Protein AF-0000000067833672 (afdb_homodimer)

pLDDT: mean 93.02, std 9.37, range [41.47, 98.94]

Solvent-accessible surface area (backbone atoms only — not comparable to full-atom values): 13453 Å² total; per-residue (Å²): 126,80,73,85,46,70,65,46,52,40,48,15,53,20,48,25,17,44,37,47,23,45,9,41,45,46,27,48,29,50,47,31,67,29,37,77,55,23,25,80,39,39,31,55,54,50,50,52,44,35,65,71,43,20,49,54,18,44,53,38,26,52,56,31,43,52,51,49,34,61,74,68,65,39,76,84,39,65,31,51,49,55,37,47,54,49,52,51,49,51,52,51,51,43,51,53,46,52,53,49,42,55,40,33,55,73,69,50,94,66,82,56,58,80,43,58,79,53,48,55,58,45,49,40,49,40,29,36,31,71,56,58,53,102,126,80,73,84,46,68,66,46,52,38,49,15,53,20,49,25,18,43,37,47,23,46,10,41,46,46,28,48,30,51,46,30,68,29,36,77,57,23,26,80,40,39,31,54,53,48,50,52,46,37,66,72,44,20,48,54,17,43,52,38,27,51,54,32,42,52,51,49,33,63,76,67,66,38,76,83,39,64,30,52,49,55,38,48,54,49,51,53,50,51,52,50,50,41,50,52,47,53,52,51,42,55,40,33,56,72,70,51,93,65,82,57,60,80,43,57,79,54,48,55,59,45,48,42,51,39,28,37,32,72,56,57,54,102

Nearest PDB structures (foldseek):
  8auw-assembly1_D  TM=2.423E-01  e=7.201E+00  Homo sapiens
  8auw-assembly1_D  TM=2.423E-01  e=7.201E+00  Homo sapiens

Secondary structure (DSSP, 8-state):
-----HHHHHHHHHHHHHHHHHHHHHHHHHHHHHGGGGTTTHHHHHHHHIIIIIHHHHHHHHHHHHHHHHHHT-TTSHHHHHHHHHHHHHHHHHHHHHHHHHHHHHT--PPPP--HHHHHHHHHHHHHHHHH--/-----HHHHHHHHHHHHHHHHHHHHHHHHHHHHHGGGGTTTHHHHHHHHIIIIIHHHHHHHHHHHHHHHHHHT-TTSHHHHHHHHHHHHHHHHHHHHHHHHHHHHHT--PPPP--HHHHHHHHHHHHHHHHH--

InterPro domains:
  IPR005265 Protoporphyrinogen oxidase HemJ-like [PF03653] (5-129)
  IPR005265 Protoporphyrinogen oxidase HemJ-like [PIRSF004638] (4-133)
  IPR005265 Protoporphyrinogen oxidase HemJ-like [PTHR40255] (6-134)

Radius of gyration: 18.45 Å; Cα contacts (8 Å, |Δi|>4): 390; chains: 2; bounding box: 38×56×41 Å

Foldseek 3Di:
DPPPDPLNVLVVLLVVLVVQLLVLLVLLLVLLVVFLVCQPPNLVVSLVSCVPRNVVSLVSNVVSVVVNCVVVVPVPQPLVVVLVVLSVVSVVSSVVSSVQSVVSNVPDRGDRDNCCVSSVVSVVSNVCSVVVVD/DPPPDPLNVLVVLLVVLVVQLLVLLVLLLVLLVVFLVCQPPNLVVSLVSCVPRNVVSLVSNVVSVVVNCVVVVPVPQPLVVVLVVLSVVSVVSSVVSSVQSVVSNVPDRGDRDNCCVSSVVSVVSNVCSVVVVD

Sequence (268 aa):
MIPIDAYTWLKALHVACALLFVGGVVASSLVLAAGREARARVAPVQRRWDRLITVPAMLGVWAFGISLATSGGWFTYGWLQAKLVLVVLLSAVHGLQSGQIRRLTAATDVKPLRAAALVIPSVIAIAILAVLKPMIPIDAYTWLKALHVACALLFVGGVVASSLVLAAGREARARVAPVQRRWDRLITVPAMLGVWAFGISLATSGGWFTYGWLQAKLVLVVLLSAVHGLQSGQIRRLTAATDVKPLRAAALVIPSVIAIAILAVLKP

Organism: Methylorubrum extorquens (strain ATCC 14718 / DSM 1338 / JCM 2805 / NCIMB 9133 / AM1) (NCBI:txid272630)

Structure (mmCIF, N/CA/C/O backbone):
data_AF-0000000067833672-model_v1
#
loop_
_entity.id
_entity.type
_entity.pdbx_description
1 polymer 'Protoporphyrinogen IX oxidase'
#
loop_
_atom_site.group_PDB
_atom_site.id
_atom_site.type_symbol
_atom_site.label_atom_id
_atom_site.label_alt_id
_atom_site.label_comp_id
_atom_site.label_asym_id
_atom_site.label_entity_id
_atom_site.label_seq_id
_atom_site.pdbx_PDB_ins_code
_atom_site.Cartn_x
_atom_site.Cartn_y
_atom_site.Cartn_z
_atom_site.occupancy
_atom_site.B_iso_or_equiv
_atom_site.auth_seq_id
_atom_site.auth_comp_id
_atom_site.auth_asym_id
_atom_site.auth_atom_id
_atom_site.pdbx_PDB_model_num
ATOM 1 N N . MET A 1 1 ? 10.016 -15.461 -26.297 1 41.47 1 MET A N 1
ATOM 2 C CA . MET A 1 1 ? 9.508 -15.172 -24.953 1 41.47 1 MET A CA 1
ATOM 3 C C . MET A 1 1 ? 7.996 -15.359 -24.891 1 41.47 1 MET A C 1
ATOM 5 O O . MET A 1 1 ? 7.273 -14.922 -25.797 1 41.47 1 MET A O 1
ATOM 9 N N . ILE A 1 2 ? 7.484 -16.344 -24.422 1 48.38 2 ILE A N 1
ATOM 10 C CA . ILE A 1 2 ? 6.055 -16.641 -24.391 1 48.38 2 ILE A CA 1
ATOM 11 C C . ILE A 1 2 ? 5.293 -15.391 -23.953 1 48.38 2 ILE A C 1
ATOM 13 O O . ILE A 1 2 ? 5.691 -14.711 -23 1 48.38 2 ILE A O 1
ATOM 17 N N . PRO A 1 3 ? 4.504 -14.945 -24.719 1 60.34 3 PRO A N 1
ATOM 18 C CA . PRO A 1 3 ? 3.797 -13.688 -24.469 1 60.34 3 PRO A CA 1
ATOM 19 C C . PRO A 1 3 ? 3.146 -13.656 -23.078 1 60.34 3 PRO A C 1
ATOM 21 O O . PRO A 1 3 ? 2.617 -14.672 -22.625 1 60.34 3 PRO A O 1
ATOM 24 N N . ILE A 1 4 ? 3.609 -12.719 -22.219 1 67.88 4 ILE A N 1
ATOM 25 C CA . ILE A 1 4 ? 2.924 -12.555 -20.953 1 67.88 4 ILE A CA 1
ATOM 26 C C . ILE A 1 4 ? 1.413 -12.531 -21.172 1 67.88 4 ILE A C 1
ATOM 28 O O . ILE A 1 4 ? 0.909 -11.727 -21.953 1 67.88 4 ILE A O 1
ATOM 32 N N . ASP A 1 5 ? 0.758 -13.539 -20.719 1 88.5 5 ASP A N 1
ATOM 33 C CA . ASP A 1 5 ? -0.662 -13.75 -20.969 1 88.5 5 ASP A CA 1
ATOM 34 C C . ASP A 1 5 ? -1.516 -12.719 -20.234 1 88.5 5 ASP A C 1
ATOM 36 O O . ASP A 1 5 ? -1.01 -11.977 -19.391 1 88.5 5 ASP A O 1
ATOM 40 N N . ALA A 1 6 ? -2.648 -12.578 -20.703 1 91.94 6 ALA A N 1
ATOM 41 C CA . ALA A 1 6 ? -3.629 -11.625 -20.188 1 91.94 6 ALA A CA 1
ATOM 42 C C . ALA A 1 6 ? -3.818 -11.789 -18.672 1 91.94 6 ALA A C 1
ATOM 44 O O . ALA A 1 6 ? -3.973 -10.797 -17.953 1 91.94 6 ALA A O 1
ATOM 45 N N . TYR A 1 7 ? -3.791 -12.945 -18.266 1 94.38 7 TYR A N 1
ATOM 46 C CA . TYR A 1 7 ? -3.967 -13.227 -16.844 1 94.38 7 TYR A CA 1
ATOM 47 C C . TYR A 1 7 ? -2.859 -12.578 -16.016 1 94.38 7 TYR A C 1
ATOM 49 O O . TYR A 1 7 ? -3.125 -11.953 -14.984 1 94.38 7 TYR A O 1
ATOM 57 N N . THR A 1 8 ? -1.674 -12.719 -16.453 1 96.38 8 THR A N 1
ATOM 58 C CA . THR A 1 8 ? -0.533 -12.188 -15.711 1 96.38 8 THR A CA 1
ATOM 59 C C . THR A 1 8 ? -0.559 -10.664 -15.711 1 96.38 8 THR A C 1
ATOM 61 O O . THR A 1 8 ? -0.188 -10.031 -14.719 1 96.38 8 THR A O 1
ATOM 64 N N . TRP A 1 9 ? -0.956 -10.07 -16.766 1 96.62 9 TRP A N 1
ATOM 65 C CA . TRP A 1 9 ? -1.104 -8.617 -16.812 1 96.62 9 TRP A CA 1
ATOM 66 C C . TRP A 1 9 ? -2.205 -8.156 -15.867 1 96.62 9 TRP A C 1
ATOM 68 O O . TRP A 1 9 ? -2.053 -7.145 -15.172 1 96.62 9 TRP A O 1
ATOM 78 N N . LEU A 1 10 ? -3.352 -8.867 -15.898 1 96.75 10 LEU A N 1
ATOM 79 C CA . LEU A 1 10 ? -4.422 -8.531 -14.961 1 96.75 10 LEU A CA 1
ATOM 80 C C . LEU A 1 10 ? -3.928 -8.586 -13.523 1 96.75 10 LEU A C 1
ATOM 82 O O . LEU A 1 10 ? -4.254 -7.715 -12.719 1 96.75 10 LEU A O 1
ATOM 86 N N . LYS A 1 11 ? -3.156 -9.562 -13.273 1 98.12 11 LYS A N 1
ATOM 87 C CA . LYS A 1 11 ? -2.615 -9.727 -11.93 1 98.12 11 LYS A CA 1
ATOM 88 C C . LYS A 1 11 ? -1.672 -8.578 -11.57 1 98.12 11 LYS A C 1
ATOM 90 O O . LYS A 1 11 ? -1.729 -8.039 -10.461 1 98.12 11 LYS A O 1
ATOM 95 N N . ALA A 1 12 ? -0.82 -8.25 -12.461 1 98.5 12 ALA A N 1
ATOM 96 C CA . ALA A 1 12 ? 0.116 -7.152 -12.211 1 98.5 12 ALA A CA 1
ATOM 97 C C . ALA A 1 12 ? -0.625 -5.848 -11.945 1 98.5 12 ALA A C 1
ATOM 99 O O . ALA A 1 12 ? -0.285 -5.109 -11.016 1 98.5 12 ALA A O 1
ATOM 100 N N . LEU A 1 13 ? -1.616 -5.57 -12.766 1 98.5 13 LEU A N 1
ATOM 101 C CA . LEU A 1 13 ? -2.389 -4.344 -12.609 1 98.5 13 LEU A CA 1
ATOM 102 C C . LEU A 1 13 ? -3.197 -4.371 -11.312 1 98.5 13 LEU A C 1
ATOM 104 O O . LEU A 1 13 ? -3.328 -3.348 -10.633 1 98.5 13 LEU A O 1
ATOM 108 N N . HIS A 1 14 ? -3.773 -5.57 -10.977 1 98.88 14 HIS A N 1
ATOM 109 C CA . HIS A 1 14 ? -4.473 -5.73 -9.711 1 98.88 14 HIS A CA 1
ATOM 110 C C . HIS A 1 14 ? -3.557 -5.418 -8.531 1 98.88 14 HIS A C 1
ATOM 112 O O . HIS A 1 14 ? -3.936 -4.676 -7.621 1 98.88 14 HIS A O 1
ATOM 118 N N . VAL A 1 15 ? -2.334 -5.906 -8.539 1 98.88 15 VAL A N 1
ATOM 119 C CA . VAL A 1 15 ? -1.383 -5.711 -7.453 1 98.88 15 VAL A CA 1
ATOM 120 C C . VAL A 1 15 ? -0.982 -4.238 -7.375 1 98.88 15 VAL A C 1
ATOM 122 O O . VAL A 1 15 ? -0.88 -3.672 -6.285 1 98.88 15 VAL A O 1
ATOM 125 N N . ALA A 1 16 ? -0.752 -3.627 -8.516 1 98.88 16 ALA A N 1
ATOM 126 C CA . ALA A 1 16 ? -0.436 -2.201 -8.531 1 98.88 16 ALA A CA 1
ATOM 127 C C . ALA A 1 16 ? -1.559 -1.383 -7.902 1 98.88 16 ALA A C 1
ATOM 129 O O . ALA A 1 16 ? -1.307 -0.508 -7.07 1 98.88 16 ALA A O 1
ATOM 130 N N . CYS A 1 17 ? -2.773 -1.688 -8.305 1 98.94 17 CYS A N 1
ATOM 131 C CA . CYS A 1 17 ? -3.928 -0.986 -7.754 1 98.94 17 CYS A CA 1
ATOM 132 C C . CYS A 1 17 ? -4.059 -1.234 -6.258 1 98.94 17 CYS A C 1
ATOM 134 O O . CYS A 1 17 ? -4.387 -0.321 -5.496 1 98.94 17 CYS A O 1
ATOM 136 N N . ALA A 1 18 ? -3.812 -2.459 -5.848 1 98.94 18 ALA A N 1
ATOM 137 C CA . ALA A 1 18 ? -3.906 -2.795 -4.426 1 98.94 18 ALA A CA 1
ATOM 138 C C . ALA A 1 18 ? -2.906 -1.986 -3.605 1 98.94 18 ALA A C 1
ATOM 140 O O . ALA A 1 18 ? -3.23 -1.506 -2.518 1 98.94 18 ALA A O 1
ATOM 141 N N . LEU A 1 19 ? -1.713 -1.826 -4.07 1 98.88 19 LEU A N 1
ATOM 142 C CA . LEU A 1 19 ? -0.682 -1.063 -3.373 1 98.88 19 LEU A CA 1
ATOM 143 C C . LEU A 1 19 ? -1.105 0.391 -3.199 1 98.88 19 LEU A C 1
ATOM 145 O O . LEU A 1 19 ? -0.982 0.952 -2.107 1 98.88 19 LEU A O 1
ATOM 149 N N . LEU A 1 20 ? -1.624 0.944 -4.25 1 98.81 20 LEU A N 1
ATOM 150 C CA . LEU A 1 20 ? -2.012 2.35 -4.211 1 98.81 20 LEU A CA 1
ATOM 151 C C . LEU A 1 20 ? -3.268 2.545 -3.365 1 98.81 20 LEU A C 1
ATOM 153 O O . LEU A 1 20 ? -3.391 3.541 -2.652 1 98.81 20 LEU A O 1
ATOM 157 N N . PHE A 1 21 ? -4.203 1.57 -3.461 1 98.94 21 PHE A N 1
ATOM 158 C CA . PHE A 1 21 ? -5.41 1.628 -2.648 1 98.94 21 PHE A CA 1
ATOM 159 C C . PHE A 1 21 ? -5.07 1.571 -1.164 1 98.94 21 PHE A C 1
ATOM 161 O O . PHE A 1 21 ? -5.523 2.412 -0.384 1 98.94 21 PHE A O 1
ATOM 168 N N . VAL A 1 22 ? -4.27 0.659 -0.777 1 98.75 22 VAL A N 1
ATOM 169 C CA . VAL A 1 22 ? -3.863 0.519 0.617 1 98.75 22 VAL A CA 1
ATOM 170 C C . VAL A 1 22 ? -3.127 1.777 1.07 1 98.75 22 VAL A C 1
ATOM 172 O O . VAL A 1 22 ? -3.316 2.242 2.197 1 98.75 22 VAL A O 1
ATOM 175 N N . GLY A 1 23 ? -2.281 2.312 0.211 1 98.5 23 GLY A N 1
ATOM 176 C CA . GLY A 1 23 ? -1.607 3.559 0.538 1 98.5 23 GLY A CA 1
ATOM 177 C C . GLY A 1 23 ? -2.564 4.676 0.905 1 98.5 23 GLY A C 1
ATOM 178 O O . GLY A 1 23 ? -2.34 5.398 1.878 1 98.5 23 GLY A O 1
ATOM 179 N N . GLY A 1 24 ? -3.596 4.801 0.127 1 98.31 24 GLY A N 1
ATOM 180 C CA . GLY A 1 24 ? -4.59 5.824 0.406 1 98.31 24 GLY A CA 1
ATOM 181 C C . GLY A 1 24 ? -5.34 5.59 1.704 1 98.31 24 GLY A C 1
ATOM 182 O O . GLY A 1 24 ? -5.637 6.535 2.436 1 98.31 24 GLY A O 1
ATOM 183 N N . VAL A 1 25 ? -5.66 4.367 1.963 1 98.5 25 VAL A N 1
ATOM 184 C CA . VAL A 1 25 ? -6.391 4.016 3.176 1 98.5 25 VAL A CA 1
ATOM 185 C C . VAL A 1 25 ? -5.531 4.309 4.402 1 98.5 25 VAL A C 1
ATOM 187 O O . VAL A 1 25 ? -6.02 4.859 5.391 1 98.5 25 VAL A O 1
ATOM 190 N N . VAL A 1 26 ? -4.27 3.959 4.355 1 98.12 26 VAL A N 1
ATOM 191 C CA . VAL A 1 26 ? -3.346 4.23 5.453 1 98.12 26 VAL A CA 1
ATOM 192 C C . VAL A 1 26 ? -3.225 5.738 5.664 1 98.12 26 VAL A C 1
ATOM 194 O O . VAL A 1 26 ? -3.33 6.223 6.793 1 98.12 26 VAL A O 1
ATOM 197 N N . ALA A 1 27 ? -3.045 6.48 4.602 1 97.38 27 ALA A N 1
ATOM 198 C CA . ALA A 1 27 ? -2.93 7.934 4.699 1 97.38 27 ALA A CA 1
ATOM 199 C C . ALA A 1 27 ? -4.18 8.539 5.336 1 97.38 27 ALA A C 1
ATOM 201 O O . ALA A 1 27 ? -4.078 9.422 6.195 1 97.38 27 ALA A O 1
ATOM 202 N N . SER A 1 28 ? -5.316 8.07 4.918 1 97 28 SER A N 1
ATOM 203 C CA . SER A 1 28 ? -6.57 8.562 5.477 1 97 28 SER A CA 1
ATOM 204 C C . SER A 1 28 ? -6.656 8.273 6.973 1 97 28 SER A C 1
ATOM 206 O O . SER A 1 28 ? -7.168 9.094 7.738 1 97 28 SER A O 1
ATOM 208 N N . SER A 1 29 ? -6.195 7.105 7.359 1 96.19 29 SER A N 1
ATOM 209 C CA . SER A 1 29 ? -6.191 6.75 8.773 1 96.19 29 SER A CA 1
ATOM 210 C C . SER A 1 29 ? -5.352 7.727 9.594 1 96.19 29 SER A C 1
ATOM 212 O O . SER A 1 29 ? -5.742 8.109 10.695 1 96.19 29 SER A O 1
ATOM 214 N N . LEU A 1 30 ? -4.285 8.195 9.07 1 94.62 30 LEU A N 1
ATOM 215 C CA . LEU A 1 30 ? -3.371 9.062 9.797 1 94.62 30 LEU A CA 1
ATOM 216 C C . LEU A 1 30 ? -3.912 10.484 9.867 1 94.62 30 LEU A C 1
ATOM 218 O O . LEU A 1 30 ? -3.766 11.164 10.883 1 94.62 30 LEU A O 1
ATOM 222 N N . VAL A 1 31 ? -4.523 10.906 8.781 1 93.69 31 VAL A N 1
ATOM 223 C CA . VAL A 1 31 ? -5.148 12.227 8.773 1 93.69 31 VAL A CA 1
ATOM 224 C C . VAL A 1 31 ? -6.23 12.289 9.844 1 93.69 31 VAL A C 1
ATOM 226 O O . VAL A 1 31 ? -6.297 13.25 10.617 1 93.69 31 VAL A O 1
ATOM 229 N N . LEU A 1 32 ? -6.988 11.273 9.938 1 93.62 32 LEU A N 1
ATOM 230 C CA . LEU A 1 32 ? -8.094 11.258 10.891 1 93.62 32 LEU A CA 1
ATOM 231 C C . LEU A 1 32 ? -7.574 11.125 12.32 1 93.62 32 LEU A C 1
ATOM 233 O O . LEU A 1 32 ? -8.172 11.664 13.25 1 93.62 32 LEU A O 1
ATOM 237 N N . ALA A 1 33 ? -6.504 10.445 12.469 1 91.88 33 ALA A N 1
ATOM 238 C CA . ALA A 1 33 ? -5.898 10.328 13.797 1 91.88 33 ALA A CA 1
ATOM 239 C C . ALA A 1 33 ? -5.43 11.688 14.312 1 91.88 33 ALA A C 1
ATOM 241 O O . ALA A 1 33 ? -5.379 11.914 15.523 1 91.88 33 ALA A O 1
ATOM 242 N N . ALA A 1 34 ? -5.113 12.562 13.391 1 90.19 34 ALA A N 1
ATOM 243 C CA . ALA A 1 34 ? -4.648 13.891 13.773 1 90.19 34 ALA A CA 1
ATOM 244 C C . ALA A 1 34 ? -5.82 14.797 14.141 1 90.19 34 ALA A C 1
ATOM 246 O O . ALA A 1 34 ? -5.633 15.859 14.742 1 90.19 34 ALA A O 1
ATOM 247 N N . GLY A 1 35 ? -7.008 14.375 13.711 1 87.38 35 GLY A N 1
ATOM 248 C CA . GLY A 1 35 ? -8.203 15.094 14.117 1 87.38 35 GLY A CA 1
ATOM 249 C C . GLY A 1 35 ? -8.32 16.469 13.484 1 87.38 35 GLY A C 1
ATOM 250 O O . GLY A 1 35 ? -8.047 16.641 12.297 1 87.38 35 GLY A O 1
ATOM 251 N N . ARG A 1 36 ? -8.727 17.406 14.32 1 84.81 36 ARG A N 1
ATOM 252 C CA . ARG A 1 36 ? -9.078 18.75 13.852 1 84.81 36 ARG A CA 1
ATOM 253 C C . ARG A 1 36 ? -7.848 19.5 13.375 1 84.81 36 ARG A C 1
ATOM 255 O O . ARG A 1 36 ? -7.957 20.422 12.57 1 84.81 36 ARG A O 1
ATOM 262 N N . GLU A 1 37 ? -6.766 19.094 13.773 1 85 37 GLU A N 1
ATOM 263 C CA . GLU A 1 37 ? -5.531 19.781 13.398 1 85 37 GLU A CA 1
ATOM 264 C C . GLU A 1 37 ? -5.191 19.531 11.93 1 85 37 GLU A C 1
ATOM 266 O O . GLU A 1 37 ? -4.348 20.219 11.359 1 85 37 GLU A O 1
ATOM 271 N N . ALA A 1 38 ? -5.922 18.609 11.336 1 86.81 38 ALA A N 1
ATOM 272 C CA . ALA A 1 38 ? -5.668 18.297 9.93 1 86.81 38 ALA A CA 1
ATOM 273 C C . ALA A 1 38 ? -6.605 19.078 9.016 1 86.81 38 ALA A C 1
ATOM 275 O O . ALA A 1 38 ? -6.504 18.984 7.789 1 86.81 38 ALA A O 1
ATOM 276 N N . ARG A 1 39 ? -7.387 19.875 9.562 1 84.25 39 ARG A N 1
ATOM 277 C CA . ARG A 1 39 ? -8.492 20.484 8.836 1 84.25 39 ARG A CA 1
ATOM 278 C C . ARG A 1 39 ? -7.98 21.453 7.77 1 84.25 39 ARG A C 1
ATOM 280 O O . ARG A 1 39 ? -8.492 21.469 6.648 1 84.25 39 ARG A O 1
ATOM 287 N N . ALA A 1 40 ? -7.062 22.266 8.125 1 81.31 40 ALA A N 1
ATOM 288 C CA . ALA A 1 40 ? -6.703 23.422 7.293 1 81.31 40 ALA A CA 1
ATOM 289 C C . ALA A 1 40 ? -6.129 22.969 5.953 1 81.31 40 ALA A C 1
ATOM 291 O O . ALA A 1 40 ? -6.703 23.25 4.898 1 81.31 40 ALA A O 1
ATOM 292 N N . ARG A 1 41 ? -5.125 22.281 5.852 1 87.19 41 ARG A N 1
ATOM 293 C CA . ARG A 1 41 ? -4.492 21.984 4.57 1 87.19 41 ARG A CA 1
ATOM 294 C C . ARG A 1 41 ? -4.344 20.484 4.363 1 87.19 41 ARG A C 1
ATOM 296 O O . ARG A 1 41 ? -4.527 19.984 3.25 1 87.19 41 ARG A O 1
ATOM 303 N N . VAL A 1 42 ? -4.254 19.75 5.336 1 90.75 42 VAL A N 1
ATOM 304 C CA . VAL A 1 42 ? -3.975 18.328 5.227 1 90.75 42 VAL A CA 1
ATOM 305 C C . VAL A 1 42 ? -5.203 17.594 4.688 1 90.75 42 VAL A C 1
ATOM 307 O O . VAL A 1 42 ? -5.094 16.781 3.766 1 90.75 42 VAL A O 1
ATOM 310 N N . ALA A 1 43 ? -6.352 17.891 5.215 1 93.31 43 ALA A N 1
ATOM 311 C CA . ALA A 1 43 ? -7.582 17.219 4.809 1 93.31 43 ALA A CA 1
ATOM 312 C C . ALA A 1 43 ? -7.895 17.484 3.338 1 93.31 43 ALA A C 1
ATOM 314 O O . ALA A 1 43 ? -8.211 16.562 2.584 1 93.31 43 ALA A O 1
ATOM 315 N N . PRO A 1 44 ? -7.758 18.75 2.889 1 94.31 44 PRO A N 1
ATOM 316 C CA . PRO A 1 44 ? -7.996 19 1.465 1 94.31 44 PRO A CA 1
ATOM 317 C C . PRO A 1 44 ? -7.008 18.266 0.563 1 94.31 44 PRO A C 1
ATOM 319 O O . PRO A 1 44 ? -7.383 17.797 -0.513 1 94.31 44 PRO A O 1
ATOM 322 N N . VAL A 1 45 ? -5.77 18.188 0.912 1 94.81 45 VAL A N 1
ATOM 323 C CA . VAL A 1 45 ? -4.766 17.453 0.15 1 94.81 45 VAL A CA 1
ATOM 324 C C . VAL A 1 45 ? -5.152 15.969 0.083 1 94.81 45 VAL A C 1
ATOM 326 O O . VAL A 1 45 ? -5.113 15.359 -0.988 1 94.81 45 VAL A O 1
ATOM 329 N N . GLN A 1 46 ? -5.531 15.453 1.195 1 96.81 46 GLN A N 1
ATOM 330 C CA . GLN A 1 46 ? -5.957 14.062 1.271 1 96.81 46 GLN A CA 1
ATOM 331 C C . GLN A 1 46 ? -7.172 13.805 0.383 1 96.81 46 GLN A C 1
ATOM 333 O O . GLN A 1 46 ? -7.254 12.773 -0.286 1 96.81 46 GLN A O 1
ATOM 338 N N . ARG A 1 47 ? -8.094 14.672 0.396 1 96.44 47 ARG A N 1
ATOM 339 C CA . ARG A 1 47 ? -9.289 14.523 -0.424 1 96.44 47 ARG A CA 1
ATOM 340 C C . ARG A 1 47 ? -8.938 14.484 -1.906 1 96.44 47 ARG A C 1
ATOM 342 O O . ARG A 1 47 ? -9.5 13.688 -2.662 1 96.44 47 ARG A O 1
ATOM 349 N N . ARG A 1 48 ? -8.094 15.367 -2.23 1 96.62 48 ARG A N 1
ATOM 350 C CA . ARG A 1 48 ? -7.656 15.383 -3.623 1 96.62 48 ARG A CA 1
ATOM 351 C C . ARG A 1 48 ? -6.98 14.07 -4 1 96.62 48 ARG A C 1
ATOM 353 O O . ARG A 1 48 ? -7.25 13.508 -5.062 1 96.62 48 ARG A O 1
ATOM 360 N N . TRP A 1 49 ? -6.113 13.609 -3.186 1 97.31 49 TRP A N 1
ATOM 361 C CA . TRP A 1 49 ? -5.457 12.32 -3.4 1 97.31 49 TRP A CA 1
ATOM 362 C C . TRP A 1 49 ? -6.484 11.195 -3.506 1 97.31 49 TRP A C 1
ATOM 364 O O . TRP A 1 49 ? -6.375 10.328 -4.375 1 97.31 49 TRP A O 1
ATOM 374 N N . ASP A 1 50 ? -7.418 11.219 -2.629 1 98 50 ASP A N 1
ATOM 375 C CA . ASP A 1 50 ? -8.461 10.195 -2.607 1 98 50 ASP A CA 1
ATOM 376 C C . ASP A 1 50 ? -9.195 10.133 -3.943 1 98 50 ASP A C 1
ATOM 378 O O . ASP A 1 50 ? -9.375 9.047 -4.508 1 98 50 ASP A O 1
ATOM 382 N N . ARG A 1 51 ? -9.531 11.203 -4.449 1 97.62 51 ARG A N 1
ATOM 383 C CA . ARG A 1 51 ? -10.289 11.289 -5.691 1 97.62 51 ARG A CA 1
ATOM 384 C C . ARG A 1 51 ? -9.445 10.867 -6.887 1 97.62 51 ARG A C 1
ATOM 386 O O . ARG A 1 51 ? -9.93 10.18 -7.789 1 97.62 51 ARG A O 1
ATOM 393 N N . LEU A 1 52 ? -8.195 11.227 -6.91 1 97.75 52 LEU A N 1
ATOM 394 C CA . LEU A 1 52 ? -7.352 11.055 -8.094 1 97.75 52 LEU A CA 1
ATOM 395 C C . LEU A 1 52 ? -6.684 9.688 -8.094 1 97.75 52 LEU A C 1
ATOM 397 O O . LEU A 1 52 ? -6.391 9.133 -9.156 1 97.75 52 LEU A O 1
ATOM 401 N N . ILE A 1 53 ? -6.445 9.18 -6.891 1 98.31 53 ILE A N 1
ATOM 402 C CA . ILE A 1 53 ? -5.586 8 -6.852 1 98.31 53 ILE A CA 1
ATOM 403 C C . ILE A 1 53 ? -6.285 6.875 -6.098 1 98.31 53 ILE A C 1
ATOM 405 O O . ILE A 1 53 ? -6.496 5.789 -6.645 1 98.31 53 ILE A O 1
ATOM 409 N N . THR A 1 54 ? -6.75 7.133 -4.891 1 98.75 54 THR A N 1
ATOM 410 C CA . THR A 1 54 ? -7.234 6.062 -4.023 1 98.75 54 THR A CA 1
ATOM 411 C C . THR A 1 54 ? -8.508 5.441 -4.59 1 98.75 54 THR A C 1
ATOM 413 O O . THR A 1 54 ? -8.625 4.215 -4.676 1 98.75 54 THR A O 1
ATOM 416 N N . VAL A 1 55 ? -9.445 6.293 -4.992 1 98.81 55 VAL A N 1
ATOM 417 C CA . VAL A 1 55 ? -10.734 5.781 -5.465 1 98.81 55 VAL A CA 1
ATOM 418 C C . VAL A 1 55 ? -10.539 5.047 -6.789 1 98.81 55 VAL A C 1
ATOM 420 O O . VAL A 1 55 ? -10.984 3.906 -6.941 1 98.81 55 VAL A O 1
ATOM 423 N N . PRO A 1 56 ? -9.883 5.594 -7.766 1 98.81 56 PRO A N 1
ATOM 424 C CA . PRO A 1 56 ? -9.633 4.816 -8.984 1 98.81 56 PRO A CA 1
ATOM 425 C C . PRO A 1 56 ? -8.867 3.523 -8.711 1 98.81 56 PRO A C 1
ATOM 427 O O . PRO A 1 56 ? -9.125 2.5 -9.344 1 98.81 56 PRO A O 1
ATOM 430 N N . ALA A 1 57 ? -7.902 3.586 -7.859 1 98.88 57 ALA A N 1
ATOM 431 C CA . ALA A 1 57 ? -7.168 2.375 -7.508 1 98.88 57 ALA A CA 1
ATOM 432 C C . ALA A 1 57 ? -8.094 1.333 -6.887 1 98.88 57 ALA A C 1
ATOM 434 O O . ALA A 1 57 ? -7.996 0.143 -7.199 1 98.88 57 ALA A O 1
ATOM 435 N N . MET A 1 58 ? -8.977 1.772 -5.977 1 98.88 58 MET A N 1
ATOM 436 C CA . MET A 1 58 ? -9.953 0.863 -5.383 1 98.88 58 MET A CA 1
ATOM 437 C C . MET A 1 58 ? -10.812 0.213 -6.461 1 98.88 58 MET A C 1
ATOM 439 O O . MET A 1 58 ? -11.008 -1.005 -6.453 1 98.88 58 MET A O 1
ATOM 443 N N . LEU A 1 59 ? -11.32 1.021 -7.32 1 98.81 59 LEU A N 1
ATOM 444 C CA . LEU A 1 59 ? -12.133 0.5 -8.414 1 98.81 59 LEU A CA 1
ATOM 445 C C . LEU A 1 59 ? -11.336 -0.488 -9.258 1 98.81 59 LEU A C 1
ATOM 447 O O . LEU A 1 59 ? -11.875 -1.506 -9.703 1 98.81 59 LEU A O 1
ATOM 451 N N . GLY A 1 60 ? -10.086 -0.171 -9.516 1 98.88 60 GLY A N 1
ATOM 452 C CA . GLY A 1 60 ? -9.211 -1.091 -10.227 1 98.88 60 GLY A CA 1
ATOM 453 C C . GLY A 1 60 ? -9.016 -2.406 -9.492 1 98.88 60 GLY A C 1
ATOM 454 O O . GLY A 1 60 ? -9.008 -3.471 -10.117 1 98.88 60 GLY A O 1
ATOM 455 N N . VAL A 1 61 ? -8.828 -2.352 -8.156 1 98.81 61 VAL A N 1
ATOM 456 C CA . VAL A 1 61 ? -8.688 -3.566 -7.355 1 98.81 61 VAL A CA 1
ATOM 457 C C . VAL A 1 61 ? -9.883 -4.484 -7.598 1 98.81 61 VAL A C 1
ATOM 459 O O . VAL A 1 61 ? -9.719 -5.676 -7.859 1 98.81 61 VAL A O 1
ATOM 462 N N . TRP A 1 62 ? -11 -3.91 -7.535 1 98.81 62 TRP A N 1
ATOM 463 C CA . TRP A 1 62 ? -12.219 -4.695 -7.695 1 98.81 62 TRP A CA 1
ATOM 464 C C . TRP A 1 62 ? -12.352 -5.203 -9.133 1 98.81 62 TRP A C 1
ATOM 466 O O . TRP A 1 62 ? -12.586 -6.391 -9.352 1 98.81 62 TRP A O 1
ATOM 476 N N . ALA A 1 63 ? -12.234 -4.348 -10.094 1 98.69 63 ALA A N 1
ATOM 477 C CA . ALA A 1 63 ? -12.406 -4.719 -11.492 1 98.69 63 ALA A CA 1
ATOM 478 C C . ALA A 1 63 ? -11.414 -5.805 -11.898 1 98.69 63 ALA A C 1
ATOM 480 O O . ALA A 1 63 ? -11.805 -6.836 -12.453 1 98.69 63 ALA A O 1
ATOM 481 N N . PHE A 1 64 ? -10.133 -5.594 -11.664 1 98.56 64 PHE A N 1
ATOM 482 C CA . PHE A 1 64 ? -9.109 -6.562 -12.039 1 98.56 64 PHE A CA 1
ATOM 483 C C . PHE A 1 64 ? -9.211 -7.816 -11.18 1 98.56 64 PHE A C 1
ATOM 485 O O . PHE A 1 64 ? -9 -8.93 -11.664 1 98.56 64 PHE A O 1
ATOM 492 N N . GLY A 1 65 ? -9.539 -7.672 -9.883 1 97.88 65 GLY A N 1
ATOM 493 C CA . GLY A 1 65 ? -9.695 -8.82 -9.008 1 97.88 65 GLY A CA 1
ATOM 494 C C . GLY A 1 65 ? -10.828 -9.742 -9.43 1 97.88 65 GLY A C 1
ATOM 495 O O . GLY A 1 65 ? -10.656 -10.961 -9.477 1 97.88 65 GLY A O 1
ATOM 496 N N . ILE A 1 66 ? -11.953 -9.156 -9.719 1 97.56 66 ILE A N 1
ATOM 497 C CA . ILE A 1 66 ? -13.094 -9.945 -10.164 1 97.56 66 ILE A CA 1
ATOM 498 C C . ILE A 1 66 ? -12.773 -10.617 -11.5 1 97.56 66 ILE A C 1
ATOM 500 O O . ILE A 1 66 ? -13.109 -11.789 -11.703 1 97.56 66 ILE A O 1
ATOM 504 N N . SER A 1 67 ? -12.133 -9.898 -12.383 1 97.25 67 SER A N 1
ATOM 505 C CA . SER A 1 67 ? -11.719 -10.477 -13.656 1 97.25 67 SER A CA 1
ATOM 506 C C . SER A 1 67 ? -10.773 -11.656 -13.445 1 97.25 67 SER A C 1
ATOM 508 O O . SER A 1 67 ? -10.906 -12.688 -14.109 1 97.25 67 SER A O 1
ATOM 510 N N . LEU A 1 68 ? -9.844 -11.578 -12.547 1 96.69 68 LEU A N 1
ATOM 511 C CA . LEU A 1 68 ? -8.922 -12.656 -12.227 1 96.69 68 LEU A CA 1
ATOM 512 C C . LEU A 1 68 ? -9.664 -13.867 -11.664 1 96.69 68 LEU A C 1
ATOM 514 O O . LEU A 1 68 ? -9.414 -15 -12.078 1 96.69 68 LEU A O 1
ATOM 518 N N . ALA A 1 69 ? -10.516 -13.57 -10.734 1 95.81 69 ALA A N 1
ATOM 519 C CA . ALA A 1 69 ? -11.258 -14.641 -10.07 1 95.81 69 ALA A CA 1
ATOM 520 C C . ALA A 1 69 ? -12.117 -15.414 -11.07 1 95.81 69 ALA A C 1
ATOM 522 O O . ALA A 1 69 ? -12.219 -16.641 -10.992 1 95.81 69 ALA A O 1
ATOM 523 N N . THR A 1 70 ? -12.719 -14.695 -12.008 1 95.12 70 THR A N 1
ATOM 524 C CA . THR A 1 70 ? -13.539 -15.32 -13.039 1 95.12 70 THR A CA 1
ATOM 525 C C . THR A 1 70 ? -12.672 -16.141 -14 1 95.12 70 THR A C 1
ATOM 527 O O . THR A 1 70 ? -13.031 -17.266 -14.367 1 95.12 70 THR A O 1
ATOM 530 N N . SER A 1 71 ? -11.555 -15.594 -14.398 1 92.31 71 SER A N 1
ATOM 531 C CA . SER A 1 71 ? -10.648 -16.266 -15.32 1 92.31 71 SER A CA 1
ATOM 532 C C . SER A 1 71 ? -10.07 -17.531 -14.688 1 92.31 71 SER A C 1
ATOM 534 O O . SER A 1 71 ? -9.836 -18.531 -15.383 1 92.31 71 SER A O 1
ATOM 536 N N . GLY A 1 72 ? -9.812 -17.5 -13.461 1 89.62 72 GLY A N 1
ATOM 537 C CA . GLY A 1 72 ? -9.188 -18.625 -12.781 1 89.62 72 GLY A CA 1
ATOM 538 C C . GLY A 1 72 ? -10.195 -19.594 -12.188 1 89.62 72 GLY A C 1
ATOM 539 O O . GLY A 1 72 ? -9.828 -20.703 -11.773 1 89.62 72 GLY A O 1
ATOM 540 N N . GLY A 1 73 ? -11.484 -19.203 -12.18 1 88.38 73 GLY A N 1
ATOM 541 C CA . GLY A 1 73 ? -12.508 -20.047 -11.57 1 88.38 73 GLY A CA 1
ATOM 542 C C . GLY A 1 73 ? -12.344 -20.188 -10.07 1 88.38 73 GLY A C 1
ATOM 543 O O . GLY A 1 73 ? -12.484 -21.297 -9.539 1 88.38 73 GLY A O 1
ATOM 544 N N . TRP A 1 74 ? -12.023 -19.094 -9.383 1 89.19 74 TRP A N 1
ATOM 545 C CA . TRP A 1 74 ? -11.555 -19.172 -8.008 1 89.19 74 TRP A CA 1
ATOM 546 C C . TRP A 1 74 ? -12.688 -18.891 -7.027 1 89.19 74 TRP A C 1
ATOM 548 O O . TRP A 1 74 ? 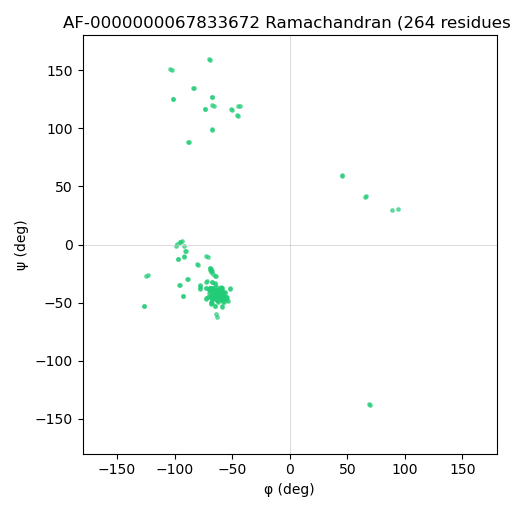-12.516 -19.031 -5.812 1 89.19 74 TRP A O 1
ATOM 558 N N . PHE A 1 75 ? -13.914 -18.594 -7.395 1 90.31 75 PHE A N 1
ATOM 559 C CA . PHE A 1 75 ? -14.953 -18.078 -6.52 1 90.31 75 PHE A CA 1
ATOM 560 C C . PHE A 1 75 ? -15.398 -19.125 -5.516 1 90.31 75 PHE A C 1
ATOM 562 O O . PHE A 1 75 ? -15.906 -18.797 -4.441 1 90.31 75 PHE A O 1
ATOM 569 N N . THR A 1 76 ? -15.164 -20.406 -5.801 1 91.5 76 THR A N 1
ATOM 570 C CA . THR A 1 76 ? -15.641 -21.469 -4.91 1 91.5 76 THR A CA 1
ATOM 571 C C . THR A 1 76 ? -14.578 -21.812 -3.865 1 91.5 76 THR A C 1
ATOM 573 O O . THR A 1 76 ? -14.836 -22.594 -2.955 1 91.5 76 THR A O 1
ATOM 576 N N . TYR A 1 77 ? -13.43 -21.234 -3.977 1 93.44 77 TYR A N 1
ATOM 577 C CA . TYR A 1 77 ? -12.352 -21.531 -3.037 1 93.44 77 TYR A CA 1
ATOM 578 C C . TYR A 1 77 ? -12.484 -20.688 -1.771 1 93.44 77 TYR A C 1
ATOM 580 O O . TYR A 1 77 ? -12.727 -19.484 -1.843 1 93.44 77 TYR A O 1
ATOM 588 N N . GLY A 1 78 ? -12.344 -21.234 -0.674 1 96.38 78 GLY A N 1
ATOM 589 C CA . GLY A 1 78 ? -12.516 -20.578 0.616 1 96.38 78 GLY A CA 1
ATOM 590 C C . GLY A 1 78 ? -11.586 -19.406 0.817 1 96.38 78 GLY A C 1
ATOM 591 O O . GLY A 1 78 ? -11.977 -18.375 1.384 1 96.38 78 GLY A O 1
ATOM 592 N N . TRP A 1 79 ? -10.328 -19.547 0.381 1 96.25 79 TRP A N 1
ATOM 593 C CA . TRP A 1 79 ? -9.367 -18.469 0.567 1 96.25 79 TRP A CA 1
ATOM 594 C C . TRP A 1 79 ? -9.828 -17.188 -0.138 1 96.25 79 TRP A C 1
ATOM 596 O O . TRP A 1 79 ? -9.633 -16.078 0.373 1 96.25 79 TRP A O 1
ATOM 606 N N . LEU A 1 80 ? -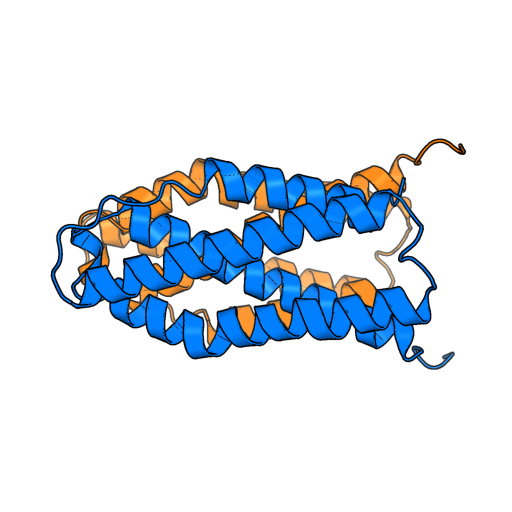10.391 -17.297 -1.35 1 97.38 80 LEU A N 1
ATOM 607 C CA . LEU A 1 80 ? -10.852 -16.109 -2.062 1 97.38 80 LEU A CA 1
ATOM 608 C C . LEU A 1 80 ? -12.07 -15.508 -1.379 1 97.38 80 LEU A C 1
ATOM 610 O O . LEU A 1 80 ? -12.195 -14.281 -1.304 1 97.38 80 LEU A O 1
ATOM 614 N N . GLN A 1 81 ? -12.969 -16.359 -0.938 1 97.88 81 GLN A N 1
ATOM 615 C CA . GLN A 1 81 ? -14.133 -15.844 -0.214 1 97.88 81 GLN A CA 1
ATOM 616 C C . GLN A 1 81 ? -13.703 -15.07 1.026 1 97.88 81 GLN A C 1
ATOM 618 O O . GLN A 1 81 ? -14.234 -13.984 1.299 1 97.88 81 GLN A O 1
ATOM 623 N N . ALA A 1 82 ? -12.812 -15.594 1.78 1 98.12 82 ALA A N 1
ATOM 624 C CA . ALA A 1 82 ? -12.297 -14.906 2.959 1 98.12 82 ALA A CA 1
ATOM 625 C C . ALA A 1 82 ? -11.641 -13.578 2.576 1 98.12 82 ALA A C 1
ATOM 627 O O . ALA A 1 82 ? -11.852 -12.562 3.23 1 98.12 82 ALA A O 1
ATOM 628 N N . LYS A 1 83 ? -10.906 -13.625 1.509 1 98.5 83 LYS A N 1
ATOM 629 C CA . LYS A 1 83 ? -10.258 -12.406 1.044 1 98.5 83 LYS A CA 1
ATOM 630 C C . LYS A 1 83 ? -11.289 -11.359 0.62 1 98.5 83 LYS A C 1
ATOM 632 O O . LYS A 1 83 ? -11.133 -10.172 0.914 1 98.5 83 LYS A O 1
ATOM 637 N N . LEU A 1 84 ? -12.297 -11.789 0.014 1 98.12 84 LEU A N 1
ATOM 638 C CA . LEU A 1 84 ? -13.336 -10.875 -0.454 1 98.12 84 LEU A CA 1
ATOM 639 C C . LEU A 1 84 ? -14.031 -10.195 0.721 1 98.12 84 LEU A C 1
ATOM 641 O O . LEU A 1 84 ? -14.336 -9 0.663 1 98.12 84 LEU A O 1
ATOM 645 N N . VAL A 1 85 ? -14.266 -10.883 1.735 1 98.31 85 VAL A N 1
ATOM 646 C CA . VAL A 1 85 ? -14.875 -10.305 2.926 1 98.31 85 VAL A CA 1
ATOM 647 C C . VAL A 1 85 ? -13.984 -9.188 3.471 1 98.31 85 VAL A C 1
ATOM 649 O O . VAL A 1 85 ? -14.469 -8.102 3.799 1 98.31 85 VAL A O 1
ATOM 652 N N . LEU A 1 86 ? -12.703 -9.469 3.525 1 98.56 86 LEU A N 1
ATOM 653 C CA . LEU A 1 86 ? -11.766 -8.484 4.059 1 98.56 86 LEU A CA 1
ATOM 654 C C . LEU A 1 86 ? -11.664 -7.277 3.133 1 98.56 86 LEU A C 1
ATOM 656 O O . LEU A 1 86 ? -11.555 -6.141 3.6 1 98.56 86 LEU A O 1
ATOM 660 N N . VAL A 1 87 ? -11.688 -7.52 1.842 1 98.62 87 VAL A N 1
ATOM 661 C CA . VAL A 1 87 ? -11.578 -6.426 0.884 1 98.62 87 VAL A CA 1
ATOM 662 C C . VAL A 1 87 ? -12.852 -5.574 0.926 1 98.62 87 VAL A C 1
ATOM 664 O O . VAL A 1 87 ? -12.789 -4.348 0.794 1 98.62 87 VAL A O 1
ATOM 667 N N . VAL A 1 88 ? -14.016 -6.148 1.088 1 98.56 88 VAL A N 1
ATOM 668 C CA . VAL A 1 88 ? -15.258 -5.406 1.26 1 98.56 88 VAL A CA 1
ATOM 669 C C . VAL A 1 88 ? -15.188 -4.562 2.531 1 98.56 88 VAL A C 1
ATOM 671 O O . VAL A 1 88 ? -15.562 -3.389 2.525 1 98.56 88 VAL A O 1
ATOM 674 N N . LEU A 1 89 ? -14.711 -5.191 3.568 1 97.88 89 LEU A N 1
ATOM 675 C CA . LEU A 1 89 ? -14.562 -4.473 4.828 1 97.88 89 LEU A CA 1
ATOM 676 C C . LEU A 1 89 ? -13.625 -3.281 4.672 1 97.88 89 LEU A C 1
ATOM 678 O O . LEU A 1 89 ? -13.93 -2.178 5.121 1 97.88 89 LEU A O 1
ATOM 682 N N . LEU A 1 90 ? -12.523 -3.49 4.039 1 98 90 LEU A N 1
ATOM 683 C CA . LEU A 1 90 ? -11.562 -2.412 3.832 1 98 90 LEU A CA 1
ATOM 684 C C . LEU A 1 90 ? -12.156 -1.311 2.963 1 98 90 LEU A C 1
ATOM 686 O O . LEU A 1 90 ? -11.898 -0.126 3.191 1 98 90 LEU A O 1
ATOM 690 N N . SER A 1 91 ? -12.914 -1.686 1.956 1 98.38 91 SER A N 1
ATOM 691 C CA . SER A 1 91 ? -13.578 -0.708 1.104 1 98.38 91 SER A CA 1
ATOM 692 C C . SER A 1 91 ? -14.586 0.121 1.896 1 98.38 91 SER A C 1
ATOM 694 O O . SER A 1 91 ? -14.695 1.332 1.693 1 98.38 91 SER A O 1
ATOM 696 N N . ALA A 1 92 ? -15.273 -0.51 2.785 1 97.88 92 ALA A N 1
ATOM 697 C CA . ALA A 1 92 ? -16.219 0.195 3.648 1 97.88 92 ALA A CA 1
ATOM 698 C C . ALA A 1 92 ? -15.5 1.154 4.586 1 97.88 92 ALA A C 1
ATOM 700 O O . ALA A 1 92 ? -15.953 2.279 4.809 1 97.88 92 ALA A O 1
ATOM 701 N N . VAL A 1 93 ? -14.43 0.669 5.148 1 97.19 93 VAL A N 1
ATOM 702 C CA . VAL A 1 93 ? -13.609 1.523 6.004 1 97.19 93 VAL A CA 1
ATOM 703 C C . VAL A 1 93 ? -13.156 2.756 5.223 1 97.19 93 VAL A C 1
ATOM 705 O O . VAL A 1 93 ? -13.242 3.879 5.723 1 97.19 93 VAL A O 1
ATOM 708 N N . HIS A 1 94 ? -12.672 2.535 4.035 1 98.19 94 HIS A N 1
ATOM 709 C CA . HIS A 1 94 ? -12.266 3.66 3.199 1 98.19 94 HIS A CA 1
ATOM 710 C C . HIS A 1 94 ? -13.414 4.637 2.998 1 98.19 94 HIS A C 1
ATOM 712 O O . HIS A 1 94 ? -13.227 5.852 3.074 1 98.19 94 HIS A O 1
ATOM 718 N N . GLY A 1 95 ? -14.602 4.16 2.68 1 97.69 95 GLY A N 1
ATOM 719 C CA . GLY A 1 95 ? -15.758 5.023 2.533 1 97.69 95 GLY A CA 1
ATOM 720 C C . GLY A 1 95 ? -16.031 5.863 3.766 1 97.69 95 GLY A C 1
ATOM 721 O O . GLY A 1 95 ? -16.312 7.059 3.656 1 97.69 95 GLY A O 1
ATOM 722 N N . LEU A 1 96 ? -15.992 5.242 4.898 1 96.31 96 LEU A N 1
ATOM 723 C CA . LEU A 1 96 ? -16.203 5.953 6.152 1 96.31 96 LEU A CA 1
ATOM 724 C C . LEU A 1 96 ? -15.117 7.012 6.363 1 96.31 96 LEU A C 1
ATOM 726 O O . LEU A 1 96 ? -15.406 8.125 6.809 1 96.31 96 LEU A O 1
ATOM 730 N N . GLN A 1 97 ? -13.875 6.648 6.086 1 96.31 97 GLN A N 1
ATOM 731 C CA . GLN A 1 97 ? -12.773 7.602 6.199 1 96.31 97 GLN A CA 1
ATOM 732 C C . GLN A 1 97 ? -13 8.812 5.293 1 96.31 97 GLN A C 1
ATOM 734 O O . GLN A 1 97 ? -12.82 9.953 5.719 1 96.31 97 GLN A O 1
ATOM 739 N N . SER A 1 98 ? -13.352 8.523 4.059 1 96.12 98 SER A N 1
ATOM 740 C CA . SER A 1 98 ? -13.586 9.586 3.088 1 96.12 98 SER A CA 1
ATOM 741 C C . SER A 1 98 ? -14.695 10.523 3.553 1 96.12 98 SER A C 1
ATOM 743 O O . SER A 1 98 ? -14.578 11.742 3.414 1 96.12 98 SER A O 1
ATOM 745 N N . GLY A 1 99 ? -15.734 9.953 4.098 1 94.75 99 GLY A N 1
ATOM 746 C CA . GLY A 1 99 ? -16.812 10.766 4.652 1 94.75 99 GLY A CA 1
ATOM 747 C C . GLY A 1 99 ? -16.359 11.641 5.805 1 94.75 99 GLY A C 1
ATOM 748 O O . GLY A 1 99 ? -16.734 12.812 5.879 1 94.75 99 GLY A O 1
ATOM 749 N N . GLN A 1 100 ? -15.602 11.094 6.672 1 94.06 100 GLN A N 1
ATOM 750 C CA . GLN A 1 100 ? -15.117 11.844 7.824 1 94.06 100 GLN A CA 1
ATOM 751 C C . GLN A 1 100 ? -14.172 12.961 7.387 1 94.06 100 GLN A C 1
ATOM 753 O O . GLN A 1 100 ? -14.195 14.062 7.949 1 94.06 100 GLN A O 1
ATOM 758 N N . ILE A 1 101 ? -13.336 12.68 6.438 1 94.31 101 ILE A N 1
ATOM 759 C CA . ILE A 1 101 ? -12.391 13.68 5.965 1 94.31 101 ILE A CA 1
ATOM 760 C C . ILE A 1 101 ? -13.141 14.82 5.273 1 94.31 101 ILE A C 1
ATOM 762 O O . ILE A 1 101 ? -12.781 15.992 5.422 1 94.31 101 ILE A O 1
ATOM 766 N N . ARG A 1 102 ? -14.164 14.492 4.547 1 93.25 102 ARG A N 1
ATOM 767 C CA . ARG A 1 102 ? -15.008 15.523 3.965 1 93.25 102 ARG A CA 1
ATOM 768 C C . ARG A 1 102 ? -15.617 16.406 5.047 1 93.25 102 ARG A C 1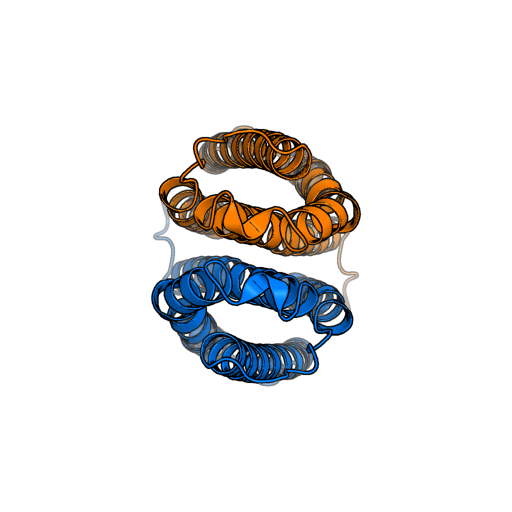
ATOM 770 O O . ARG A 1 102 ? -15.664 17.625 4.906 1 93.25 102 ARG A O 1
ATOM 777 N N . ARG A 1 103 ? -16.031 15.805 6.098 1 91.44 103 ARG A N 1
ATOM 778 C CA . ARG A 1 103 ? -16.625 16.547 7.211 1 91.44 103 ARG A CA 1
ATOM 779 C C . ARG A 1 103 ? -15.578 17.406 7.906 1 91.44 103 ARG A C 1
ATOM 781 O O . ARG A 1 103 ? -15.883 18.516 8.367 1 91.44 103 ARG A O 1
ATOM 788 N N . LEU A 1 104 ? -14.414 16.875 8.016 1 88.75 104 LEU A N 1
ATOM 789 C CA . LEU A 1 104 ? -13.32 17.609 8.625 1 88.75 104 LEU A CA 1
ATOM 790 C C . LEU A 1 104 ? -13.016 18.875 7.84 1 88.75 104 LEU A C 1
ATOM 792 O O . LEU A 1 104 ? -12.641 19.906 8.414 1 88.75 104 LEU A O 1
ATOM 796 N N . THR A 1 105 ? -13.094 18.797 6.574 1 87.62 105 THR A N 1
ATOM 797 C CA . THR A 1 105 ? -12.828 19.953 5.73 1 87.62 105 THR A CA 1
ATOM 798 C C . THR A 1 105 ? -13.922 21 5.902 1 87.62 105 THR A C 1
ATOM 800 O O . THR A 1 105 ? -13.672 22.203 5.723 1 87.62 105 THR A O 1
ATOM 803 N N . ALA A 1 106 ? -15.141 20.672 6.328 1 84.94 106 ALA A N 1
ATOM 804 C CA . ALA A 1 106 ? -16.281 21.578 6.488 1 84.94 106 ALA A CA 1
ATOM 805 C C . ALA A 1 106 ? -16.344 22.109 7.914 1 84.94 106 ALA A C 1
ATOM 807 O O . ALA A 1 106 ? -17.172 22.984 8.211 1 84.94 106 ALA A O 1
ATOM 808 N N . ALA A 1 107 ? -15.508 21.844 8.781 1 71.06 107 ALA A N 1
ATOM 809 C CA . ALA A 1 107 ? -15.336 22.469 10.094 1 71.06 107 ALA A CA 1
ATOM 810 C C . ALA A 1 107 ? -16.188 21.781 11.148 1 71.06 107 ALA A C 1
ATOM 812 O O . ALA A 1 107 ? -16.484 22.344 12.203 1 71.06 107 ALA A O 1
ATOM 813 N N . THR A 1 108 ? -16.438 20.609 11.039 1 71.69 108 THR A N 1
ATOM 814 C CA . THR A 1 108 ? -17.297 19.938 12.016 1 71.69 108 THR A CA 1
ATOM 815 C C . THR A 1 108 ? -16.469 19.125 13 1 71.69 108 THR A C 1
ATOM 817 O O . THR A 1 108 ? -15.281 18.859 12.758 1 71.69 108 THR A O 1
ATOM 820 N N . ASP A 1 109 ? -16.984 18.984 14.242 1 73.25 109 ASP A N 1
ATOM 821 C CA . ASP A 1 109 ? -16.359 18.125 15.242 1 73.25 109 ASP A CA 1
ATOM 822 C C . ASP A 1 109 ? -16.469 16.656 14.852 1 73.25 109 ASP A C 1
ATOM 824 O O . ASP A 1 109 ? -17.562 16.094 14.773 1 73.25 109 ASP A O 1
ATOM 828 N N . VAL A 1 110 ? -15.445 16.141 14.32 1 73.44 110 VAL A N 1
ATOM 829 C CA . VAL A 1 110 ? -15.438 14.742 13.891 1 73.44 110 VAL A CA 1
ATOM 830 C C . VAL A 1 110 ? -14.695 13.891 14.922 1 73.44 110 VAL A C 1
ATOM 832 O O . VAL A 1 110 ? -13.672 14.305 15.461 1 73.44 110 VAL A O 1
ATOM 835 N N . LYS A 1 111 ? -15.461 12.828 15.398 1 78.94 111 LYS A N 1
ATOM 836 C CA . LYS A 1 111 ? -14.742 11.805 16.156 1 78.94 111 LYS A CA 1
ATOM 837 C C . LYS A 1 111 ? -13.898 10.93 15.234 1 78.94 111 LYS A C 1
ATOM 839 O O . LYS A 1 111 ? -14.438 10.227 14.375 1 78.94 111 LYS A O 1
ATOM 844 N N . PRO A 1 112 ? -12.656 10.984 15.422 1 75.44 112 PRO A N 1
ATOM 845 C CA . PRO A 1 112 ? -11.789 10.32 14.445 1 75.44 112 PRO A CA 1
ATOM 846 C C . PRO A 1 112 ? -11.938 8.805 14.461 1 75.44 112 PRO A C 1
ATOM 848 O O . PRO A 1 112 ? -12.016 8.195 15.531 1 75.44 112 PRO A O 1
ATOM 851 N N . LEU A 1 113 ? -12.188 8.281 13.297 1 77.31 113 LEU A N 1
ATOM 852 C CA . LEU A 1 113 ? -12.172 6.836 13.125 1 77.31 113 LEU A CA 1
ATOM 853 C C . LEU A 1 113 ? -10.758 6.285 13.297 1 77.31 113 LEU A C 1
ATOM 855 O O . LEU A 1 113 ? -9.828 6.73 12.625 1 77.31 113 LEU A O 1
ATOM 859 N N . ARG A 1 114 ? -10.578 5.398 14.281 1 82.75 114 ARG A N 1
ATOM 860 C CA . ARG A 1 114 ? -9.305 4.715 14.461 1 82.75 114 ARG A CA 1
ATOM 861 C C . ARG A 1 114 ? -9.25 3.436 13.633 1 82.75 114 ARG A C 1
ATOM 863 O O . ARG A 1 114 ? -9.484 2.342 14.148 1 82.75 114 ARG A O 1
ATOM 870 N N . ALA A 1 115 ? -8.812 3.646 12.445 1 87.31 115 ALA A N 1
ATOM 871 C CA . ALA A 1 115 ? -8.961 2.574 11.461 1 87.31 115 ALA A CA 1
ATOM 872 C C . ALA A 1 115 ? -7.668 1.766 11.344 1 87.31 115 ALA A C 1
ATOM 874 O O . ALA A 1 115 ? -7.676 0.651 10.82 1 87.31 115 ALA A O 1
ATOM 875 N N . ALA A 1 116 ? -6.574 2.264 11.906 1 85.44 116 ALA A N 1
ATOM 876 C CA . ALA A 1 116 ? -5.289 1.586 11.766 1 85.44 116 ALA A CA 1
ATOM 877 C C . ALA A 1 116 ? -5.352 0.168 12.32 1 85.44 116 ALA A C 1
ATOM 879 O O . ALA A 1 116 ? -4.777 -0.76 11.75 1 85.44 116 ALA A O 1
ATOM 880 N N . ALA A 1 117 ? -6.066 0.032 13.367 1 88.12 117 ALA A N 1
ATOM 881 C CA . ALA A 1 117 ? -6.16 -1.258 14.047 1 88.12 117 ALA A CA 1
ATOM 882 C C . ALA A 1 117 ? -6.91 -2.273 13.188 1 88.12 117 ALA A C 1
ATOM 884 O O . ALA A 1 117 ? -6.762 -3.484 13.375 1 88.12 117 ALA A O 1
ATOM 885 N N . LEU A 1 118 ? -7.668 -1.778 12.305 1 94.06 118 LEU A N 1
ATOM 886 C CA . LEU A 1 118 ? -8.391 -2.658 11.391 1 94.06 118 LEU A CA 1
ATOM 887 C C . LEU A 1 118 ? -7.641 -2.812 10.07 1 94.06 118 LEU A C 1
ATOM 889 O O . LEU A 1 118 ? -7.625 -3.896 9.484 1 94.06 118 LEU A O 1
ATOM 893 N N . VAL A 1 119 ? -7.02 -1.755 9.688 1 97.06 119 VAL A N 1
ATOM 894 C CA . VAL A 1 119 ? -6.395 -1.711 8.367 1 97.06 119 VAL A CA 1
ATOM 895 C C . VAL A 1 119 ? -5.164 -2.619 8.344 1 97.06 119 VAL A C 1
ATOM 897 O O . VAL A 1 119 ? -5.023 -3.461 7.457 1 97.06 119 VAL A O 1
ATOM 900 N N . ILE A 1 120 ? -4.32 -2.557 9.359 1 97.62 120 ILE A N 1
ATOM 901 C CA . ILE A 1 120 ? -3.039 -3.258 9.359 1 97.62 120 ILE A CA 1
ATOM 902 C C . ILE A 1 120 ? -3.279 -4.766 9.352 1 97.62 120 ILE A C 1
ATOM 904 O O . ILE A 1 120 ? -2.795 -5.473 8.461 1 97.62 120 ILE A O 1
ATOM 908 N N . PRO A 1 121 ? -4.098 -5.32 10.297 1 97.94 121 PRO A N 1
ATOM 909 C CA . PRO A 1 121 ? -4.297 -6.77 10.258 1 97.94 121 PRO A CA 1
ATOM 910 C C . PRO A 1 121 ? -5.02 -7.234 9 1 97.94 121 PRO A C 1
ATOM 912 O O . PRO A 1 121 ? -4.785 -8.344 8.516 1 97.94 121 PRO A O 1
ATOM 915 N N . SER A 1 122 ? -5.938 -6.441 8.461 1 98.38 122 SER A N 1
ATOM 916 C CA . SER A 1 122 ? -6.641 -6.805 7.234 1 98.38 122 SER A CA 1
ATOM 917 C C . SER A 1 122 ? -5.676 -6.918 6.059 1 98.38 122 SER A C 1
ATOM 919 O O . SER A 1 122 ? -5.738 -7.883 5.289 1 98.38 122 SER A O 1
ATOM 921 N N . VAL A 1 123 ? -4.789 -5.961 5.961 1 98.5 123 VAL A N 1
ATOM 922 C CA . VAL A 1 123 ? -3.812 -5.938 4.879 1 98.5 123 VAL A CA 1
ATOM 923 C C . VAL A 1 123 ? -2.91 -7.168 4.969 1 98.5 123 VAL A C 1
ATOM 925 O O . VAL A 1 123 ? -2.662 -7.836 3.965 1 98.5 123 VAL A O 1
ATOM 928 N N . ILE A 1 124 ? -2.475 -7.473 6.145 1 98.75 124 ILE A N 1
ATOM 929 C CA . ILE A 1 124 ? -1.613 -8.633 6.359 1 98.75 124 ILE A CA 1
ATOM 930 C C . ILE A 1 124 ? -2.363 -9.906 5.996 1 98.75 124 ILE A C 1
ATOM 932 O O . ILE A 1 124 ? -1.842 -10.758 5.27 1 98.75 124 ILE A O 1
ATOM 936 N N . ALA A 1 125 ? -3.58 -10.047 6.469 1 98.75 125 ALA A N 1
ATOM 937 C CA . ALA A 1 125 ? -4.391 -11.234 6.199 1 98.75 125 ALA A CA 1
ATOM 938 C C . ALA A 1 125 ? -4.668 -11.383 4.707 1 98.75 125 ALA A C 1
ATOM 940 O O . ALA A 1 125 ? -4.605 -12.492 4.164 1 98.75 125 ALA A O 1
ATOM 941 N N . ILE A 1 126 ? -4.961 -10.305 4.051 1 98.81 126 ILE A N 1
ATOM 942 C CA . ILE A 1 126 ? -5.254 -10.328 2.621 1 98.81 126 ILE A CA 1
ATOM 943 C C . ILE A 1 126 ? -4.027 -10.812 1.85 1 98.81 126 ILE A C 1
ATOM 945 O O . ILE A 1 126 ? -4.141 -11.656 0.955 1 98.81 126 ILE A O 1
ATOM 949 N N . ALA A 1 127 ? -2.842 -10.266 2.191 1 98.75 127 ALA A N 1
ATOM 950 C CA . ALA A 1 127 ? -1.608 -10.695 1.531 1 98.75 127 ALA A CA 1
ATOM 951 C C . ALA A 1 127 ? -1.367 -12.188 1.728 1 98.75 127 ALA A C 1
ATOM 953 O O . ALA A 1 127 ? -1.015 -12.891 0.781 1 98.75 127 ALA A O 1
ATOM 954 N N . ILE A 1 128 ? -1.6 -12.625 2.926 1 98.38 128 ILE A N 1
ATOM 955 C CA . ILE A 1 128 ? -1.373 -14.023 3.25 1 98.38 128 ILE A CA 1
ATOM 956 C C . ILE A 1 128 ? -2.346 -14.898 2.463 1 98.38 128 ILE A C 1
ATOM 958 O O . ILE A 1 128 ? -1.94 -15.883 1.84 1 98.38 128 ILE A O 1
ATOM 962 N N . LEU A 1 129 ? -3.588 -14.578 2.406 1 98.19 129 LEU A N 1
ATOM 963 C CA . LEU A 1 129 ? -4.598 -15.344 1.682 1 98.19 129 LEU A CA 1
ATOM 964 C C . LEU A 1 129 ? -4.312 -15.336 0.183 1 98.19 129 LEU A C 1
ATOM 966 O O . LEU A 1 129 ? -4.438 -16.359 -0.481 1 98.19 129 LEU A O 1
ATOM 970 N N . ALA A 1 130 ? -3.924 -14.195 -0.345 1 97.62 130 ALA A N 1
ATOM 971 C CA . ALA A 1 130 ? -3.715 -14.047 -1.783 1 97.62 130 ALA A CA 1
ATOM 972 C C . ALA A 1 130 ? -2.514 -14.867 -2.252 1 97.62 130 ALA A C 1
ATOM 974 O O . ALA A 1 130 ? -2.496 -15.359 -3.379 1 97.62 130 ALA A O 1
ATOM 975 N N . VAL A 1 131 ? -1.523 -15.008 -1.393 1 97.62 131 VAL A N 1
ATOM 976 C CA . VAL A 1 131 ? -0.281 -15.648 -1.812 1 97.62 131 VAL A CA 1
ATOM 977 C C . VAL A 1 131 ? -0.337 -17.141 -1.5 1 97.62 131 VAL A C 1
ATOM 979 O O . VAL A 1 131 ? -0.003 -17.969 -2.348 1 97.62 131 VAL A O 1
ATOM 982 N N . LEU A 1 132 ? -0.821 -17.516 -0.301 1 96.44 132 LEU A N 1
ATOM 983 C CA . LEU A 1 132 ? -0.817 -18.906 0.109 1 96.44 132 LEU A CA 1
ATOM 984 C C . LEU A 1 132 ? -1.955 -19.672 -0.559 1 96.44 132 LEU A C 1
ATOM 986 O O . LEU A 1 132 ? -1.829 -20.875 -0.83 1 96.44 132 LEU A O 1
ATOM 990 N N . LYS A 1 133 ? -3.08 -18.953 -0.728 1 95.5 133 LYS A N 1
ATOM 991 C CA . LYS A 1 133 ? -4.27 -19.578 -1.283 1 95.5 133 LYS A CA 1
ATOM 992 C C . LYS A 1 133 ? -4.523 -20.938 -0.635 1 95.5 133 LYS A C 1
ATOM 994 O O . LYS A 1 133 ? -4.645 -21.953 -1.328 1 95.5 133 LYS A O 1
ATOM 999 N N . PRO A 1 134 ? -4.684 -20.828 0.646 1 92.81 134 PRO A N 1
ATOM 1000 C CA . PRO A 1 134 ? -4.793 -22.125 1.34 1 92.81 134 PRO A CA 1
ATOM 1001 C C . PRO A 1 134 ? -6.074 -22.875 0.986 1 92.81 134 PRO A C 1
ATOM 1003 O O . PRO A 1 134 ? -7.066 -22.266 0.596 1 92.81 134 PRO A O 1
ATOM 1006 N N . MET B 1 1 ? -2.912 -31.703 2.295 1 41.47 1 MET B N 1
ATOM 1007 C CA . MET B 1 1 ? -2.645 -30.359 1.763 1 41.47 1 MET B CA 1
ATOM 1008 C C . MET B 1 1 ? -1.147 -30.078 1.736 1 41.47 1 MET B C 1
ATOM 1010 O O . MET B 1 1 ? -0.437 -30.375 2.697 1 41.47 1 MET B O 1
ATOM 1014 N N . ILE B 1 2 ? -0.479 -30.172 0.724 1 48.56 2 ILE B N 1
ATOM 1015 C CA . ILE B 1 2 ? 0.965 -29.984 0.631 1 48.56 2 ILE B CA 1
ATOM 1016 C C . ILE B 1 2 ? 1.382 -28.766 1.443 1 48.56 2 ILE B C 1
ATOM 1018 O O . ILE B 1 2 ? 0.746 -27.719 1.361 1 48.56 2 ILE B O 1
ATOM 1022 N N . PRO B 1 3 ? 2.135 -28.969 2.34 1 59.84 3 PRO B N 1
ATOM 1023 C CA . PRO B 1 3 ? 2.521 -27.906 3.264 1 59.84 3 PRO B CA 1
ATOM 1024 C C . PRO B 1 3 ? 2.992 -26.641 2.541 1 59.84 3 PRO B C 1
ATOM 1026 O O . PRO B 1 3 ? 3.67 -26.734 1.515 1 59.84 3 PRO B O 1
ATOM 1029 N N . ILE B 1 4 ? 2.24 -25.531 2.717 1 68.12 4 ILE B N 1
ATOM 1030 C CA . ILE B 1 4 ? 2.727 -24.266 2.158 1 68.12 4 ILE B CA 1
ATOM 1031 C C . ILE B 1 4 ? 4.211 -24.094 2.477 1 68.12 4 ILE B C 1
ATOM 1033 O O . ILE B 1 4 ? 4.609 -24.141 3.643 1 68.12 4 ILE B O 1
ATOM 1037 N N . ASP B 1 5 ? 5.023 -24.172 1.475 1 88.56 5 ASP B N 1
ATOM 1038 C CA . ASP B 1 5 ? 6.477 -24.203 1.62 1 88.56 5 ASP B CA 1
ATOM 1039 C C . ASP B 1 5 ? 7 -22.844 2.088 1 88.56 5 ASP B C 1
ATOM 1041 O O . ASP B 1 5 ? 6.258 -21.859 2.117 1 88.56 5 ASP B O 1
ATOM 1045 N N . ALA B 1 6 ? 8.117 -22.891 2.604 1 91.88 6 ALA B N 1
ATOM 1046 C CA . ALA B 1 6 ? 8.805 -21.734 3.166 1 91.88 6 ALA B CA 1
ATOM 1047 C C . ALA B 1 6 ? 8.859 -20.578 2.158 1 91.88 6 ALA B C 1
ATOM 1049 O O . ALA B 1 6 ? 8.719 -19.422 2.531 1 91.88 6 ALA B O 1
ATOM 1050 N N . TYR B 1 7 ? 9.031 -20.922 0.984 1 94.31 7 TYR B N 1
ATOM 1051 C CA . TYR B 1 7 ? 9.109 -19.906 -0.064 1 94.31 7 TYR B CA 1
ATOM 1052 C C . TYR B 1 7 ? 7.801 -19.125 -0.166 1 94.31 7 TYR B C 1
ATOM 1054 O O . TYR B 1 7 ? 7.812 -17.891 -0.258 1 94.31 7 TYR B O 1
ATOM 1062 N N . THR B 1 8 ? 6.73 -19.812 -0.158 1 96.38 8 THR B N 1
ATOM 1063 C CA . THR B 1 8 ? 5.426 -19.172 -0.3 1 96.38 8 THR B CA 1
ATOM 1064 C C . THR B 1 8 ? 5.117 -18.297 0.913 1 96.38 8 THR B C 1
ATOM 1066 O O . THR B 1 8 ? 4.512 -17.234 0.779 1 96.38 8 THR B O 1
ATOM 1069 N N . TRP B 1 9 ? 5.484 -18.719 2.053 1 96.56 9 TRP B N 1
ATOM 1070 C CA . TRP B 1 9 ? 5.316 -17.906 3.25 1 96.56 9 TRP B CA 1
ATOM 1071 C C . TRP B 1 9 ? 6.18 -16.641 3.18 1 96.56 9 TRP B C 1
ATOM 1073 O O . TRP B 1 9 ? 5.738 -15.555 3.553 1 96.56 9 TRP B O 1
ATOM 1083 N N . LEU B 1 10 ? 7.453 -16.812 2.756 1 96.75 10 LEU B N 1
ATOM 1084 C CA . LEU B 1 10 ? 8.32 -15.656 2.584 1 96.75 10 LEU B CA 1
ATOM 1085 C C . LEU B 1 10 ? 7.691 -14.648 1.627 1 96.75 10 LEU B C 1
ATOM 1087 O O . LEU B 1 10 ? 7.727 -13.445 1.878 1 96.75 10 LEU B O 1
ATOM 1091 N N . LYS B 1 11 ? 7.133 -15.164 0.618 1 98.06 11 LYS B N 1
ATOM 1092 C CA . LYS B 1 11 ? 6.496 -14.305 -0.375 1 98.06 11 LYS B CA 1
ATOM 1093 C C . LYS B 1 11 ? 5.293 -13.578 0.217 1 98.06 11 LYS B C 1
ATOM 1095 O O . LYS B 1 11 ? 5.113 -12.383 -0.009 1 98.06 11 LYS B O 1
ATOM 1100 N N . ALA B 1 12 ? 4.484 -14.289 0.919 1 98.5 12 ALA B N 1
ATOM 1101 C CA . ALA B 1 12 ? 3.311 -13.672 1.538 1 98.5 12 ALA B CA 1
ATOM 1102 C C . ALA B 1 12 ? 3.715 -12.562 2.502 1 98.5 12 ALA B C 1
ATOM 1104 O O . ALA B 1 12 ? 3.123 -11.484 2.496 1 98.5 12 ALA B O 1
ATOM 1105 N N . LEU B 1 13 ? 4.707 -12.844 3.312 1 98.5 13 LEU B N 1
ATOM 1106 C CA . LEU B 1 13 ? 5.168 -11.852 4.281 1 98.5 13 LEU B CA 1
ATOM 1107 C C . LEU B 1 13 ? 5.816 -10.664 3.578 1 98.5 13 LEU B C 1
ATOM 1109 O O . LEU B 1 13 ? 5.648 -9.523 4.004 1 98.5 13 LEU B O 1
ATOM 1113 N N . HIS B 1 14 ? 6.602 -10.945 2.494 1 98.88 14 HIS B N 1
ATOM 1114 C CA . HIS B 1 14 ? 7.176 -9.875 1.688 1 98.88 14 HIS B CA 1
ATOM 1115 C C . HIS B 1 14 ? 6.09 -8.961 1.133 1 98.88 14 HIS B C 1
ATOM 1117 O O . HIS B 1 14 ? 6.195 -7.734 1.224 1 98.88 14 HIS B O 1
ATOM 1123 N N . VAL B 1 15 ? 5.012 -9.508 0.607 1 98.88 15 VAL B N 1
ATOM 1124 C CA . VAL B 1 15 ? 3.928 -8.742 0.008 1 98.88 15 VAL B CA 1
ATOM 1125 C C . VAL B 1 15 ? 3.207 -7.934 1.087 1 98.88 15 VAL B C 1
ATOM 1127 O O . VAL B 1 15 ? 2.867 -6.77 0.875 1 98.88 15 VAL B O 1
ATOM 1130 N N . ALA B 1 16 ? 2.982 -8.547 2.227 1 98.88 16 ALA B N 1
ATOM 1131 C CA . ALA B 1 16 ? 2.365 -7.824 3.334 1 98.88 16 ALA B CA 1
ATOM 1132 C C . ALA B 1 16 ? 3.207 -6.613 3.734 1 98.88 16 ALA B C 1
ATOM 1134 O O . ALA B 1 16 ? 2.68 -5.512 3.902 1 98.88 16 ALA B O 1
ATOM 1135 N N . CYS B 1 17 ? 4.488 -6.844 3.867 1 98.94 17 CYS B N 1
ATOM 1136 C CA . CYS B 1 17 ? 5.395 -5.758 4.227 1 98.94 17 CYS B CA 1
ATOM 1137 C C . CYS B 1 17 ? 5.414 -4.68 3.152 1 98.94 17 CYS B C 1
ATOM 1139 O O . CYS B 1 17 ? 5.449 -3.488 3.461 1 98.94 17 CYS B O 1
ATOM 1141 N N . ALA B 1 18 ? 5.398 -5.094 1.907 1 98.94 18 ALA B N 1
ATOM 1142 C CA . ALA B 1 18 ? 5.406 -4.137 0.804 1 98.94 18 ALA B CA 1
ATOM 1143 C C . ALA B 1 18 ? 4.168 -3.244 0.843 1 98.94 18 ALA B C 1
ATOM 1145 O O . ALA B 1 18 ? 4.258 -2.035 0.61 1 98.94 18 ALA B O 1
ATOM 1146 N N . LEU B 1 19 ? 3.025 -3.777 1.113 1 98.88 19 LEU B N 1
ATOM 1147 C CA . LEU B 1 19 ? 1.783 -3.016 1.188 1 98.88 19 LEU B CA 1
ATOM 1148 C C . LEU B 1 19 ? 1.856 -1.963 2.287 1 98.88 19 LEU B C 1
ATOM 1150 O O . LEU B 1 19 ? 1.496 -0.804 2.068 1 98.88 19 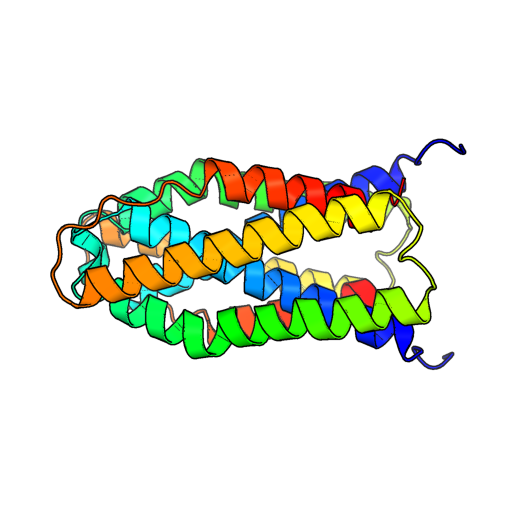LEU B O 1
ATOM 1154 N N . LEU B 1 20 ? 2.352 -2.373 3.412 1 98.81 20 LEU B N 1
ATOM 1155 C CA . LEU B 1 20 ? 2.42 -1.46 4.551 1 98.81 20 LEU B CA 1
ATOM 1156 C C . LEU B 1 20 ? 3.502 -0.407 4.336 1 98.81 20 LEU B C 1
ATOM 1158 O O . LEU B 1 20 ? 3.33 0.753 4.715 1 98.81 20 LEU B O 1
ATOM 1162 N N . PHE B 1 21 ? 4.625 -0.836 3.725 1 98.94 21 PHE B N 1
ATOM 1163 C CA . PHE B 1 21 ? 5.695 0.104 3.416 1 98.94 21 PHE B CA 1
ATOM 1164 C C . PHE B 1 21 ? 5.211 1.177 2.447 1 98.94 21 PHE B C 1
ATOM 1166 O O . PHE B 1 21 ? 5.387 2.371 2.699 1 98.94 21 PHE B O 1
ATOM 1173 N N . VAL B 1 22 ? 4.594 0.8 1.397 1 98.75 22 VAL B N 1
ATOM 1174 C CA . VAL B 1 22 ? 4.074 1.74 0.41 1 98.75 22 VAL B CA 1
ATOM 1175 C C . VAL B 1 22 ? 3.039 2.654 1.062 1 98.75 22 VAL B C 1
ATOM 1177 O O . VAL B 1 22 ? 2.996 3.854 0.778 1 98.75 22 VAL B O 1
ATOM 1180 N N . GLY B 1 23 ? 2.207 2.094 1.917 1 98.5 23 GLY B N 1
ATOM 1181 C CA . GLY B 1 23 ? 1.248 2.91 2.641 1 98.5 23 GLY B CA 1
ATOM 1182 C C . GLY B 1 23 ? 1.894 4.047 3.412 1 98.5 23 GLY B C 1
ATOM 1183 O O . GLY B 1 23 ? 1.413 5.18 3.375 1 98.5 23 GLY B O 1
ATOM 1184 N N . GLY B 1 24 ? 2.945 3.725 4.09 1 98.31 24 GLY B N 1
ATOM 1185 C CA . GLY B 1 24 ? 3.656 4.742 4.848 1 98.31 24 GLY B CA 1
ATOM 1186 C C . GLY B 1 24 ? 4.293 5.805 3.967 1 98.31 24 GLY B C 1
ATOM 1187 O O . GLY B 1 24 ? 4.293 6.984 4.312 1 98.31 24 GLY B O 1
ATOM 1188 N N . VAL B 1 25 ? 4.84 5.387 2.875 1 98.44 25 VAL B N 1
ATOM 1189 C CA . VAL B 1 25 ? 5.492 6.309 1.954 1 98.44 25 VAL B CA 1
ATOM 1190 C C . VAL B 1 25 ? 4.457 7.266 1.361 1 98.44 25 VAL B C 1
ATOM 1192 O O . VAL B 1 25 ? 4.699 8.469 1.26 1 98.44 25 VAL B O 1
ATOM 1195 N N . VAL B 1 26 ? 3.312 6.754 0.968 1 98.19 26 VAL B N 1
ATOM 1196 C CA . VAL B 1 26 ? 2.236 7.578 0.428 1 98.19 26 VAL B CA 1
ATOM 1197 C C . VAL B 1 26 ? 1.77 8.578 1.484 1 98.19 26 VAL B C 1
ATOM 1199 O O . VAL B 1 26 ? 1.643 9.773 1.206 1 98.19 26 VAL B O 1
ATOM 1202 N N . ALA B 1 27 ? 1.561 8.109 2.695 1 97.38 27 ALA B N 1
ATOM 1203 C CA . ALA B 1 27 ? 1.124 8.992 3.777 1 97.38 27 ALA B CA 1
ATOM 1204 C C . ALA B 1 27 ? 2.133 10.109 4.016 1 97.38 27 ALA B C 1
ATOM 1206 O O . ALA B 1 27 ? 1.754 11.273 4.188 1 97.38 27 ALA B O 1
ATOM 1207 N N . SER B 1 28 ? 3.385 9.758 4.012 1 97 28 SER B N 1
ATOM 1208 C CA . SER B 1 28 ? 4.434 10.75 4.203 1 97 28 SER B CA 1
ATOM 1209 C C . SER B 1 28 ? 4.414 11.797 3.094 1 97 28 SER B C 1
ATOM 1211 O O . SER B 1 28 ? 4.652 12.984 3.346 1 97 28 SER B O 1
ATOM 1213 N N . SER B 1 29 ? 4.18 11.336 1.889 1 96.25 29 SER B N 1
ATOM 1214 C CA . SER B 1 29 ? 4.098 12.258 0.758 1 96.25 29 SER B CA 1
ATOM 1215 C C . SER B 1 29 ? 2.986 13.281 0.956 1 96.25 29 SER B C 1
ATOM 1217 O O . SER B 1 29 ? 3.16 14.461 0.644 1 96.25 29 SER B O 1
ATOM 1219 N N . LEU B 1 30 ? 1.901 12.898 1.521 1 94.75 30 LEU B N 1
ATOM 1220 C CA . LEU B 1 30 ? 0.745 13.781 1.67 1 94.75 30 LEU B CA 1
ATOM 1221 C C . LEU B 1 30 ? 0.949 14.758 2.824 1 94.75 30 LEU B C 1
ATOM 1223 O O . LEU B 1 30 ? 0.549 15.914 2.738 1 94.75 30 LEU B O 1
ATOM 1227 N N . VAL B 1 31 ? 1.565 14.25 3.867 1 93.75 31 VAL B N 1
ATOM 1228 C CA . VAL B 1 31 ? 1.888 15.133 4.988 1 93.75 31 VAL B CA 1
ATOM 1229 C C . VAL B 1 31 ? 2.809 16.25 4.516 1 93.75 31 VAL B C 1
ATOM 1231 O O . VAL B 1 31 ? 2.578 17.422 4.824 1 93.75 31 VAL B O 1
ATOM 1234 N N . LEU B 1 32 ? 3.758 15.922 3.754 1 93.69 32 LEU B N 1
ATOM 1235 C CA . LEU B 1 32 ? 4.73 16.906 3.291 1 93.69 32 LEU B CA 1
ATOM 1236 C C . LEU B 1 32 ? 4.102 17.844 2.273 1 93.69 32 LEU B C 1
ATOM 1238 O O . LEU B 1 32 ? 4.461 19.031 2.215 1 93.69 32 LEU B O 1
ATOM 1242 N N . ALA B 1 33 ? 3.191 17.375 1.531 1 91.94 33 ALA B N 1
ATOM 1243 C CA . ALA B 1 33 ? 2.488 18.219 0.576 1 91.94 33 ALA B CA 1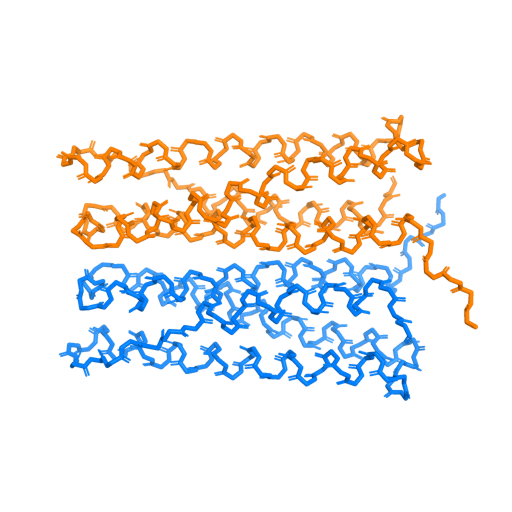
ATOM 1244 C C . ALA B 1 33 ? 1.684 19.297 1.293 1 91.94 33 ALA B C 1
ATOM 1246 O O . ALA B 1 33 ? 1.451 20.375 0.742 1 91.94 33 ALA B O 1
ATOM 1247 N N . ALA B 1 34 ? 1.293 19 2.496 1 90.19 34 ALA B N 1
ATOM 1248 C CA . ALA B 1 34 ? 0.512 19.953 3.273 1 90.19 34 ALA B CA 1
ATOM 1249 C C . ALA B 1 34 ? 1.412 21 3.91 1 90.19 34 ALA B C 1
ATOM 1251 O O . ALA B 1 34 ? 0.933 22.047 4.367 1 90.19 34 ALA B O 1
ATOM 1252 N N . GLY B 1 35 ? 2.709 20.688 3.959 1 87.5 35 GLY B N 1
ATOM 1253 C CA . GLY B 1 35 ? 3.672 21.672 4.418 1 87.5 35 GLY B CA 1
ATOM 1254 C C . GLY B 1 35 ? 3.553 21.984 5.902 1 87.5 35 GLY B C 1
ATOM 1255 O O . GLY B 1 35 ? 3.377 21.078 6.715 1 87.5 35 GLY B O 1
ATOM 1256 N N . ARG B 1 36 ? 3.65 23.266 6.203 1 84.62 36 ARG B N 1
ATOM 1257 C CA . ARG B 1 36 ? 3.752 23.719 7.582 1 84.62 36 ARG B CA 1
ATOM 1258 C C . ARG B 1 36 ? 2.439 23.5 8.328 1 84.62 36 ARG B C 1
ATOM 1260 O O . ARG B 1 36 ? 2.43 23.406 9.562 1 84.62 36 ARG B O 1
ATOM 1267 N N . GLU B 1 37 ? 1.44 23.359 7.645 1 85.06 37 GLU B N 1
ATOM 1268 C CA . GLU B 1 37 ? 0.137 23.172 8.273 1 85.06 37 GLU B CA 1
ATOM 1269 C C . GLU B 1 37 ? 0.024 21.797 8.922 1 85.06 37 GLU B C 1
ATOM 1271 O O . GLU B 1 37 ? -0.882 21.547 9.719 1 85.06 37 GLU B O 1
ATOM 1276 N N . ALA B 1 38 ? 0.994 20.969 8.625 1 86.69 38 ALA B N 1
ATOM 1277 C CA . ALA B 1 38 ? 0.974 19.625 9.188 1 86.69 38 ALA B CA 1
ATOM 1278 C C . ALA B 1 38 ? 1.813 19.531 10.461 1 86.69 38 ALA B C 1
ATOM 1280 O O . ALA B 1 38 ? 1.87 18.484 11.109 1 86.69 38 ALA B O 1
ATOM 1281 N N . ARG B 1 39 ? 2.336 20.594 10.844 1 84.06 39 ARG B N 1
ATOM 1282 C CA . ARG B 1 39 ? 3.352 20.594 11.891 1 84.06 39 ARG B CA 1
ATOM 1283 C C . ARG B 1 39 ? 2.758 20.188 13.234 1 84.06 39 ARG B C 1
ATOM 1285 O O . ARG B 1 39 ? 3.371 19.422 13.984 1 84.06 39 ARG B O 1
ATOM 1292 N N . ALA B 1 40 ? 1.656 20.734 13.57 1 81.19 40 ALA B N 1
ATOM 1293 C CA . ALA B 1 40 ? 1.14 20.641 14.938 1 81.19 40 ALA B CA 1
ATOM 1294 C C . ALA B 1 40 ? 0.835 19.188 15.305 1 81.19 40 ALA B C 1
ATOM 1296 O O . ALA B 1 40 ? 1.46 18.641 16.219 1 81.19 40 ALA B O 1
ATOM 1297 N N . ARG B 1 41 ? 0.005 18.516 14.734 1 86.88 41 ARG B N 1
ATOM 1298 C CA . ARG B 1 41 ? -0.404 17.188 15.195 1 86.88 41 ARG B CA 1
ATOM 1299 C C . ARG B 1 41 ? -0.197 16.141 14.102 1 86.88 41 ARG B C 1
ATOM 1301 O O . ARG B 1 41 ? 0.211 15.016 14.391 1 86.88 41 ARG B O 1
ATOM 1308 N N . VAL B 1 42 ? -0.222 16.484 12.938 1 90.62 42 VAL B N 1
ATOM 1309 C CA . VAL B 1 42 ? -0.169 15.523 11.836 1 90.62 42 VAL B CA 1
ATOM 1310 C C . VAL B 1 42 ? 1.24 14.945 11.719 1 90.62 42 VAL B C 1
ATOM 1312 O O . VAL B 1 42 ? 1.412 13.734 11.602 1 90.62 42 VAL B O 1
ATOM 1315 N N . ALA B 1 43 ? 2.238 15.781 11.75 1 93.25 43 ALA B N 1
ATOM 1316 C CA . ALA B 1 43 ? 3.621 15.344 11.594 1 93.25 43 ALA B CA 1
ATOM 1317 C C . ALA B 1 43 ? 4.027 14.398 12.727 1 93.25 43 ALA B C 1
ATOM 1319 O O . ALA B 1 43 ? 4.613 13.344 12.477 1 93.25 43 ALA B O 1
ATOM 1320 N N . PRO B 1 44 ? 3.674 14.727 13.992 1 94.19 44 PRO B N 1
ATOM 1321 C CA . PRO B 1 44 ? 4.004 13.789 15.062 1 94.19 44 PRO B CA 1
ATOM 1322 C C . PRO B 1 44 ? 3.301 12.445 14.906 1 94.19 44 PRO B C 1
ATOM 1324 O O . PRO B 1 44 ? 3.883 11.398 15.211 1 94.19 44 PRO B O 1
ATOM 1327 N N . VAL B 1 45 ? 2.084 12.398 14.492 1 94.75 45 VAL B N 1
ATOM 1328 C CA . VAL B 1 45 ? 1.354 11.164 14.242 1 94.75 45 VAL B CA 1
ATOM 1329 C C . VAL B 1 45 ? 2.055 10.352 13.156 1 94.75 45 VAL B C 1
ATOM 1331 O O . VAL B 1 45 ? 2.264 9.148 13.305 1 94.75 45 VAL B O 1
ATOM 1334 N N . GLN B 1 46 ? 2.416 11.023 12.133 1 96.69 46 GLN B N 1
ATOM 1335 C CA . GLN B 1 46 ? 3.123 10.391 11.023 1 96.69 46 GLN B CA 1
ATOM 1336 C C . GLN B 1 46 ? 4.453 9.805 11.492 1 96.69 46 GLN B C 1
ATOM 1338 O O . GLN B 1 46 ? 4.828 8.703 11.078 1 96.69 46 GLN B O 1
ATOM 1343 N N . ARG B 1 47 ? 5.156 10.516 12.266 1 96.38 47 ARG B N 1
ATOM 1344 C CA . ARG B 1 47 ? 6.441 10.031 12.773 1 96.38 47 ARG B CA 1
ATOM 1345 C C . ARG B 1 47 ? 6.27 8.758 13.586 1 96.38 47 ARG B C 1
ATOM 1347 O O . ARG B 1 47 ? 7.07 7.828 13.469 1 96.38 47 ARG B O 1
ATOM 1354 N N . ARG B 1 48 ? 5.289 8.812 14.391 1 96.56 48 ARG B N 1
ATOM 1355 C CA . ARG B 1 48 ? 5.016 7.625 15.188 1 96.56 48 ARG B CA 1
ATOM 1356 C C . ARG B 1 48 ? 4.688 6.434 14.289 1 96.56 48 ARG B C 1
ATOM 1358 O O . ARG B 1 48 ? 5.188 5.328 14.516 1 96.56 48 ARG B O 1
ATOM 1365 N N . TRP B 1 49 ? 3.854 6.629 13.344 1 97.25 49 TRP B N 1
ATOM 1366 C CA . TRP B 1 49 ? 3.521 5.586 12.383 1 97.25 49 TRP B CA 1
ATOM 1367 C C . TRP B 1 49 ? 4.773 5.086 11.664 1 97.25 49 TRP B C 1
ATOM 1369 O O . TRP B 1 49 ? 4.953 3.879 11.484 1 97.25 49 TRP B O 1
ATOM 1379 N N . ASP B 1 50 ? 5.582 6 11.25 1 97.94 50 ASP B N 1
ATOM 1380 C CA . ASP B 1 50 ? 6.809 5.66 10.539 1 97.94 50 ASP B CA 1
ATOM 1381 C C . ASP B 1 50 ? 7.68 4.719 11.367 1 97.94 50 ASP B C 1
ATOM 1383 O O . ASP B 1 50 ? 8.148 3.697 10.867 1 97.94 50 ASP B O 1
ATOM 1387 N N . ARG B 1 51 ? 7.832 5.004 12.57 1 97.56 51 ARG B N 1
ATOM 1388 C CA . ARG B 1 51 ? 8.688 4.23 13.461 1 97.56 51 ARG B CA 1
ATOM 1389 C C . ARG B 1 51 ? 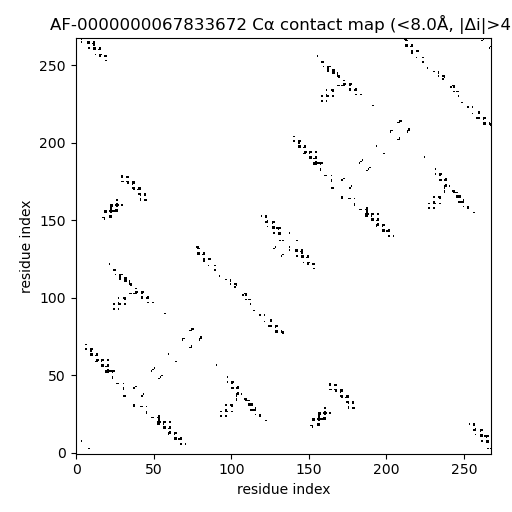8.086 2.859 13.75 1 97.56 51 ARG B C 1
ATOM 1391 O O . ARG B 1 51 ? 8.797 1.857 13.789 1 97.56 51 ARG B O 1
ATOM 1398 N N . LEU B 1 52 ? 6.797 2.77 13.906 1 97.69 52 LEU B N 1
ATOM 1399 C CA . LEU B 1 52 ? 6.145 1.556 14.391 1 97.69 52 LEU B CA 1
ATOM 1400 C C . LEU B 1 52 ? 5.793 0.634 13.227 1 97.69 52 LEU B C 1
ATOM 1402 O O . LEU B 1 52 ? 5.746 -0.588 13.383 1 97.69 52 LEU B O 1
ATOM 1406 N N . ILE B 1 5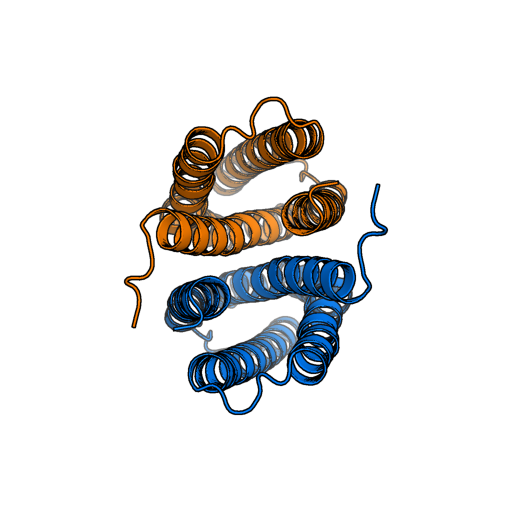3 ? 5.543 1.244 12.07 1 98.25 53 ILE B N 1
ATOM 1407 C CA . ILE B 1 53 ? 4.961 0.419 11.016 1 98.25 53 ILE B CA 1
ATOM 1408 C C . ILE B 1 53 ? 5.801 0.53 9.75 1 98.25 53 ILE B C 1
ATOM 1410 O O . ILE B 1 53 ? 6.297 -0.476 9.234 1 98.25 53 ILE B O 1
ATOM 1414 N N . THR B 1 54 ? 6.062 1.737 9.281 1 98.69 54 THR B N 1
ATOM 1415 C CA . THR B 1 54 ? 6.668 1.924 7.965 1 98.69 54 THR B CA 1
ATOM 1416 C C . THR B 1 54 ? 8.102 1.398 7.949 1 98.69 54 THR B C 1
ATOM 1418 O O . THR B 1 54 ? 8.484 0.663 7.039 1 98.69 54 THR B O 1
ATOM 1421 N N . VAL B 1 55 ? 8.883 1.771 8.969 1 98.81 55 VAL B N 1
ATOM 1422 C CA . VAL B 1 55 ? 10.289 1.386 8.984 1 98.81 55 VAL B CA 1
ATOM 1423 C C . VAL B 1 55 ? 10.406 -0.126 9.164 1 98.81 55 VAL B C 1
ATOM 1425 O O . VAL B 1 55 ? 11.102 -0.796 8.398 1 98.81 55 VAL B O 1
ATOM 1428 N N . PRO B 1 56 ? 9.766 -0.743 10.117 1 98.81 56 PRO B N 1
ATOM 1429 C CA . PRO B 1 56 ? 9.828 -2.205 10.195 1 98.81 56 PRO B CA 1
ATOM 1430 C C . PRO B 1 56 ? 9.336 -2.885 8.922 1 98.81 56 PRO B C 1
ATOM 1432 O O . PRO B 1 56 ? 9.875 -3.916 8.516 1 98.81 56 PRO B O 1
ATOM 1435 N N . ALA B 1 57 ? 8.289 -2.381 8.359 1 98.88 57 ALA B N 1
ATOM 1436 C CA . ALA B 1 57 ? 7.801 -2.943 7.109 1 98.88 57 ALA B CA 1
ATOM 1437 C C . ALA B 1 57 ? 8.859 -2.842 6.012 1 98.88 57 ALA B C 1
ATOM 1439 O O . ALA B 1 57 ? 9.055 -3.785 5.238 1 98.88 57 ALA B O 1
ATOM 1440 N N . MET B 1 58 ? 9.508 -1.683 5.91 1 98.88 58 MET B N 1
ATOM 1441 C CA . MET B 1 58 ? 10.586 -1.515 4.938 1 98.88 58 MET B CA 1
ATOM 1442 C C . MET B 1 58 ? 11.68 -2.551 5.16 1 98.88 58 MET B C 1
ATOM 1444 O O . MET B 1 58 ? 12.133 -3.195 4.211 1 98.88 58 MET B O 1
ATOM 1448 N N . LEU B 1 59 ? 12.102 -2.666 6.375 1 98.81 59 LEU B N 1
ATOM 1449 C CA . LEU B 1 59 ? 13.117 -3.656 6.707 1 98.81 59 LEU B CA 1
ATOM 1450 C C . LEU B 1 59 ? 12.648 -5.059 6.34 1 98.81 59 LEU B C 1
ATOM 1452 O O . LEU B 1 59 ? 13.438 -5.875 5.852 1 98.81 59 LEU B O 1
ATOM 1456 N N . GLY B 1 60 ? 11.406 -5.348 6.602 1 98.88 60 GLY B N 1
ATOM 1457 C CA . GLY B 1 60 ? 10.836 -6.621 6.199 1 98.88 60 GLY B CA 1
ATOM 1458 C C . GLY B 1 60 ? 10.844 -6.832 4.695 1 98.88 60 GLY B C 1
ATOM 1459 O O . GLY B 1 60 ? 11.133 -7.934 4.223 1 98.88 60 GLY B O 1
ATOM 1460 N N . VAL B 1 61 ? 10.492 -5.785 3.918 1 98.81 61 VAL B N 1
ATOM 1461 C CA . VAL B 1 61 ? 10.539 -5.867 2.461 1 98.81 61 VAL B CA 1
ATOM 1462 C C . VAL B 1 61 ? 11.922 -6.324 2.01 1 98.81 61 VAL B C 1
ATOM 1464 O O . VAL B 1 61 ? 12.047 -7.242 1.197 1 98.81 61 VAL B O 1
ATOM 1467 N N . TRP B 1 62 ? 12.883 -5.699 2.545 1 98.75 62 TRP B N 1
ATOM 1468 C CA . TRP B 1 62 ? 14.25 -6.012 2.15 1 98.75 62 TRP B CA 1
ATOM 1469 C C . TRP B 1 62 ? 14.648 -7.406 2.617 1 98.75 62 TRP B C 1
ATOM 1471 O O . TRP B 1 62 ? 15.156 -8.211 1.83 1 98.75 62 TRP B O 1
ATOM 1481 N N . ALA B 1 63 ? 14.453 -7.727 3.859 1 98.69 63 ALA B N 1
ATOM 1482 C CA . ALA B 1 63 ? 14.852 -9.016 4.418 1 98.69 63 ALA B CA 1
ATOM 1483 C C . ALA B 1 63 ? 14.172 -10.164 3.691 1 98.69 63 ALA B C 1
ATOM 1485 O O . ALA B 1 63 ? 14.828 -11.102 3.238 1 98.69 63 ALA B O 1
ATOM 1486 N N . PHE B 1 64 ? 12.859 -10.133 3.586 1 98.5 64 PHE B N 1
ATOM 1487 C CA . PHE B 1 64 ? 12.117 -11.203 2.928 1 98.5 64 PHE B CA 1
ATOM 1488 C C . PHE B 1 64 ? 12.391 -11.203 1.429 1 98.5 64 PHE B C 1
ATOM 1490 O O . PHE B 1 64 ? 12.477 -12.266 0.811 1 98.5 64 PHE B O 1
ATOM 1497 N N . GLY B 1 65 ? 12.523 -10.023 0.806 1 97.88 65 GLY B N 1
ATOM 1498 C CA . GLY B 1 65 ? 12.836 -9.945 -0.613 1 97.88 65 GLY B CA 1
ATOM 1499 C C . GLY B 1 65 ? 14.172 -10.555 -0.969 1 97.88 65 GLY B C 1
ATOM 1500 O O . GLY B 1 65 ? 14.273 -11.32 -1.932 1 97.88 65 GLY B O 1
ATOM 1501 N N . ILE B 1 66 ? 15.172 -10.203 -0.217 1 97.56 66 ILE B N 1
ATOM 1502 C CA . ILE B 1 66 ? 16.5 -10.75 -0.452 1 97.56 66 ILE B CA 1
ATOM 1503 C C . ILE B 1 66 ? 16.484 -12.266 -0.228 1 97.56 66 ILE B C 1
ATOM 1505 O O . ILE B 1 66 ? 17.094 -13.016 -0.996 1 97.56 66 ILE B O 1
ATOM 1509 N N . SER B 1 67 ? 15.805 -12.703 0.808 1 97.19 67 SER B N 1
ATOM 1510 C CA . SER B 1 67 ? 15.672 -14.133 1.063 1 97.19 67 SER B CA 1
ATOM 1511 C C . SER B 1 67 ? 14.992 -14.844 -0.103 1 97.19 67 SER B C 1
ATOM 1513 O O . SER B 1 67 ? 15.422 -15.93 -0.512 1 97.19 67 SER B O 1
ATOM 1515 N N . LEU B 1 68 ? 13.977 -14.289 -0.684 1 96.62 68 LEU B N 1
ATOM 1516 C CA . LEU B 1 68 ? 13.281 -14.844 -1.836 1 96.62 68 LEU B CA 1
ATOM 1517 C C . LEU B 1 68 ? 14.203 -14.922 -3.047 1 96.62 68 LEU B C 1
ATOM 1519 O O . LEU B 1 68 ? 14.258 -15.945 -3.732 1 96.62 68 LEU B O 1
ATOM 1523 N N . ALA B 1 69 ? 14.867 -13.82 -3.268 1 95.81 69 ALA B N 1
ATOM 1524 C CA . ALA B 1 69 ? 15.75 -13.742 -4.43 1 95.81 69 ALA B CA 1
ATOM 1525 C C . ALA B 1 69 ? 16.859 -14.789 -4.348 1 95.81 69 ALA B C 1
ATOM 1527 O O . ALA B 1 69 ? 17.219 -15.391 -5.359 1 95.81 69 ALA B O 1
ATOM 1528 N N . THR B 1 70 ? 17.391 -14.992 -3.162 1 95.12 70 THR B N 1
ATOM 1529 C CA . THR B 1 70 ? 18.438 -15.984 -2.949 1 95.12 70 THR B CA 1
ATOM 1530 C C . THR B 1 70 ? 17.891 -17.391 -3.123 1 95.12 70 THR B C 1
ATOM 1532 O O . THR B 1 70 ? 18.516 -18.25 -3.752 1 95.12 70 THR B O 1
ATOM 1535 N N . SER B 1 71 ? 16.734 -17.672 -2.578 1 92.25 71 SER B N 1
ATOM 1536 C CA . SER B 1 71 ? 16.094 -18.984 -2.676 1 92.25 71 SER B CA 1
ATOM 1537 C C . SER B 1 71 ? 15.75 -19.328 -4.121 1 92.25 71 SER B C 1
ATOM 1539 O O . SER B 1 71 ? 15.828 -20.484 -4.523 1 92.25 71 SER B O 1
ATOM 1541 N N . GLY B 1 72 ? 15.367 -18.375 -4.863 1 89.56 72 GLY B N 1
ATOM 1542 C CA . GLY B 1 72 ? 14.938 -18.594 -6.234 1 89.56 72 GLY B CA 1
ATOM 1543 C C . GLY B 1 72 ? 16.062 -18.453 -7.242 1 89.56 72 GLY B C 1
ATOM 1544 O O . GLY B 1 72 ? 15.914 -18.828 -8.406 1 89.56 72 GLY B O 1
ATOM 1545 N N . GLY B 1 73 ? 17.234 -17.938 -6.785 1 88.5 73 GLY B N 1
ATOM 1546 C CA . GLY B 1 73 ? 18.344 -17.703 -7.699 1 88.5 73 GLY B CA 1
ATOM 1547 C C . GLY B 1 73 ? 18.047 -16.625 -8.734 1 88.5 73 GLY B C 1
ATOM 1548 O O . GLY B 1 73 ? 18.359 -16.797 -9.914 1 88.5 73 GLY B O 1
ATOM 1549 N N . TRP B 1 74 ? 17.391 -15.539 -8.305 1 89 74 TRP B N 1
ATOM 1550 C CA . TRP B 1 74 ? 16.797 -14.594 -9.25 1 89 74 TRP B CA 1
ATOM 1551 C C . TRP B 1 74 ? 17.719 -13.398 -9.477 1 89 74 TRP B C 1
ATOM 1553 O O . TRP B 1 74 ? 17.453 -12.555 -10.336 1 89 74 TRP B O 1
ATOM 1563 N N . PHE B 1 75 ? 18.891 -13.258 -8.891 1 90.38 75 PHE B N 1
ATOM 1564 C CA . PHE B 1 75 ? 19.688 -12.031 -8.883 1 90.38 75 PHE B CA 1
ATOM 1565 C C . PHE B 1 75 ? 20.234 -11.727 -10.266 1 90.38 75 PHE B C 1
ATOM 1567 O O . PHE B 1 75 ? 20.531 -10.578 -10.594 1 90.38 75 PHE B O 1
ATOM 1574 N N . THR B 1 76 ? 20.328 -12.727 -11.133 1 91.62 76 THR B N 1
ATOM 1575 C CA . THR B 1 76 ? 20.922 -12.516 -12.453 1 91.62 76 THR B CA 1
ATOM 1576 C C . THR B 1 76 ? 19.859 -12.117 -13.469 1 91.62 76 THR B C 1
ATOM 1578 O O . THR B 1 76 ? 20.172 -11.773 -14.609 1 91.62 76 THR B O 1
ATOM 1581 N N . TYR B 1 77 ? 18.625 -12.141 -13.07 1 93.5 77 TYR B N 1
ATOM 1582 C CA . TYR B 1 77 ? 17.547 -11.797 -13.984 1 93.5 77 TYR B CA 1
ATOM 1583 C C . TYR B 1 77 ? 17.344 -10.289 -14.062 1 93.5 77 TYR B C 1
ATOM 1585 O O . TYR B 1 77 ? 17.328 -9.609 -13.031 1 93.5 77 TYR B O 1
ATOM 1593 N N . GLY B 1 78 ? 17.203 -9.758 -15.164 1 96.44 78 GLY B N 1
ATOM 1594 C CA . GLY B 1 78 ? 17.078 -8.328 -15.406 1 96.44 78 GLY B CA 1
ATOM 1595 C C . GLY B 1 78 ? 15.898 -7.707 -14.688 1 96.44 78 GLY B C 1
ATOM 1596 O O . GLY B 1 78 ? 15.992 -6.594 -14.172 1 96.44 78 GLY B O 1
ATOM 1597 N N . TRP B 1 79 ? 14.758 -8.414 -14.68 1 96.31 79 TRP B N 1
ATOM 1598 C CA . TRP B 1 79 ? 13.562 -7.867 -14.039 1 96.31 79 TRP B CA 1
ATOM 1599 C C . TRP B 1 79 ? 13.812 -7.605 -12.555 1 96.31 79 TRP B C 1
ATOM 1601 O O . TRP B 1 79 ? 13.328 -6.613 -12.008 1 96.31 79 TRP B O 1
ATOM 1611 N N . LEU B 1 80 ? 14.516 -8.508 -11.867 1 97.44 80 LEU B N 1
ATOM 1612 C CA . LEU B 1 80 ? 14.773 -8.305 -10.445 1 97.44 80 LEU B CA 1
ATOM 1613 C C . LEU B 1 80 ? 15.75 -7.148 -10.234 1 97.44 80 LEU B C 1
ATOM 1615 O O . LEU B 1 80 ? 15.594 -6.367 -9.289 1 97.44 80 LEU B O 1
ATOM 1619 N N . GLN B 1 81 ? 16.766 -7.082 -11.062 1 97.94 81 GLN B N 1
ATOM 1620 C CA . GLN B 1 81 ? 17.688 -5.965 -10.961 1 97.94 81 GLN B CA 1
ATOM 1621 C C . GLN B 1 81 ? 16.969 -4.629 -11.125 1 97.94 81 GLN B C 1
ATOM 1623 O O . GLN B 1 81 ? 17.219 -3.686 -10.375 1 97.94 81 GLN B O 1
ATOM 1628 N N . ALA B 1 82 ? 16.141 -4.527 -12.102 1 98.12 82 ALA B N 1
ATOM 1629 C CA . ALA B 1 82 ? 15.359 -3.309 -12.312 1 98.12 82 ALA B CA 1
ATOM 1630 C C . ALA B 1 82 ? 14.477 -3.008 -11.109 1 98.12 82 ALA B C 1
ATOM 1632 O O . ALA B 1 82 ? 14.391 -1.861 -10.664 1 98.12 82 ALA B O 1
ATOM 1633 N N . LYS B 1 83 ? 13.891 -4.043 -10.594 1 98.5 83 LYS B N 1
ATOM 1634 C CA . LYS B 1 83 ? 13.047 -3.863 -9.414 1 98.5 83 LYS B CA 1
ATOM 1635 C C . LYS B 1 83 ? 13.859 -3.385 -8.219 1 98.5 83 LYS B C 1
ATOM 1637 O O . LYS B 1 83 ? 13.422 -2.51 -7.473 1 98.5 83 LYS B O 1
ATOM 1642 N N . LEU B 1 84 ? 15 -3.887 -8.078 1 98.19 84 LEU B N 1
ATOM 1643 C CA . LEU B 1 84 ? 15.852 -3.516 -6.957 1 98.19 84 LEU B CA 1
ATOM 1644 C C . LEU B 1 84 ? 16.25 -2.047 -7.043 1 98.19 84 LEU B C 1
ATOM 1646 O O . LEU B 1 84 ? 16.297 -1.351 -6.027 1 98.19 84 LEU B O 1
ATOM 1650 N N . VAL B 1 85 ? 16.516 -1.578 -8.172 1 98.31 85 VAL B N 1
ATOM 1651 C CA . VAL B 1 85 ? 16.859 -0.17 -8.352 1 98.31 85 VAL B CA 1
ATOM 1652 C C . VAL B 1 85 ? 15.688 0.702 -7.891 1 98.31 85 VAL B C 1
ATOM 1654 O O . VAL B 1 85 ? 15.883 1.683 -7.172 1 98.31 85 VAL B O 1
ATOM 1657 N N . LEU B 1 86 ? 14.5 0.313 -8.273 1 98.62 86 LEU B N 1
ATOM 1658 C CA . LEU B 1 86 ? 13.32 1.087 -7.918 1 98.62 86 LEU B CA 1
ATOM 1659 C C . LEU B 1 86 ? 13.055 1.016 -6.418 1 98.62 86 LEU B C 1
ATOM 1661 O O . LEU B 1 86 ? 12.656 2.008 -5.805 1 98.62 86 LEU B O 1
ATOM 1665 N N . VAL B 1 87 ? 13.281 -0.143 -5.84 1 98.62 87 VAL B N 1
ATOM 1666 C CA . VAL B 1 87 ? 13.047 -0.306 -4.41 1 98.62 87 VAL B CA 1
ATOM 1667 C C . VAL B 1 87 ? 14.078 0.486 -3.619 1 98.62 87 VAL B C 1
ATOM 1669 O O . VAL B 1 87 ? 13.766 1.062 -2.574 1 98.62 87 VAL B O 1
ATOM 1672 N N . VAL B 1 88 ? 15.32 0.546 -4.051 1 98.56 88 VAL B N 1
ATOM 1673 C CA . VAL B 1 88 ? 16.344 1.375 -3.424 1 98.56 88 VAL B CA 1
ATOM 1674 C C . VAL B 1 88 ? 15.945 2.848 -3.52 1 98.56 88 VAL B C 1
ATOM 1676 O O . VAL B 1 88 ? 16.062 3.592 -2.543 1 98.56 88 VAL B O 1
ATOM 1679 N N . LEU B 1 89 ? 15.5 3.207 -4.684 1 97.88 89 LEU B N 1
ATOM 1680 C CA . LEU B 1 89 ? 15.062 4.582 -4.887 1 97.88 89 LEU B CA 1
ATOM 1681 C C . LEU B 1 89 ? 13.906 4.926 -3.945 1 97.88 89 LEU B C 1
ATOM 1683 O O . LEU B 1 89 ? 13.922 5.977 -3.301 1 97.88 89 LEU B O 1
ATOM 1687 N N . LEU B 1 90 ? 12.961 4.074 -3.857 1 98 90 LEU B N 1
ATOM 1688 C CA . LEU B 1 90 ? 11.82 4.309 -2.982 1 98 90 LEU B CA 1
ATOM 1689 C C . LEU B 1 90 ? 12.258 4.371 -1.522 1 98 90 LEU B C 1
ATOM 1691 O O . LEU B 1 90 ? 11.727 5.172 -0.745 1 98 90 LEU B O 1
ATOM 1695 N N . SER B 1 91 ? 13.18 3.52 -1.136 1 98.38 91 SER B N 1
ATOM 1696 C CA . SER B 1 91 ? 13.711 3.539 0.224 1 98.38 91 SER B CA 1
ATOM 1697 C C . SER B 1 91 ? 14.422 4.855 0.522 1 98.38 91 SER B C 1
ATOM 1699 O O . SER B 1 91 ? 14.289 5.402 1.619 1 98.38 91 SER B O 1
ATOM 1701 N N . ALA B 1 92 ? 15.133 5.352 -0.426 1 97.88 92 ALA B N 1
ATOM 1702 C CA . ALA B 1 92 ? 15.805 6.641 -0.276 1 97.88 92 ALA B CA 1
ATOM 1703 C C . ALA B 1 92 ? 14.789 7.773 -0.151 1 97.88 92 ALA B C 1
ATOM 1705 O O . ALA B 1 92 ? 14.969 8.68 0.665 1 97.88 92 ALA B O 1
ATOM 1706 N N . VAL B 1 93 ? 13.797 7.715 -0.993 1 97.12 93 VAL B N 1
ATOM 1707 C CA . VAL B 1 93 ? 12.727 8.703 -0.915 1 97.12 93 VAL B CA 1
ATOM 1708 C C . VAL B 1 93 ? 12.102 8.68 0.481 1 97.12 93 VAL B C 1
ATOM 1710 O O . VAL B 1 93 ? 11.883 9.734 1.085 1 97.12 93 VAL B O 1
ATOM 1713 N N . HIS B 1 94 ? 11.812 7.508 0.955 1 98.19 94 HIS B N 1
ATOM 1714 C CA . HIS B 1 94 ? 11.266 7.395 2.303 1 98.19 94 HIS B CA 1
ATOM 1715 C C . HIS B 1 94 ? 12.195 8.031 3.328 1 98.19 94 HIS B C 1
ATOM 1717 O O . HIS B 1 94 ? 11.742 8.742 4.23 1 98.19 94 HIS B O 1
ATOM 1723 N N . GLY B 1 95 ? 13.477 7.762 3.264 1 97.69 95 GLY B N 1
ATOM 1724 C CA . GLY B 1 95 ? 14.438 8.383 4.164 1 97.69 95 GLY B CA 1
ATOM 1725 C C . GLY B 1 95 ? 14.391 9.906 4.129 1 97.69 95 GLY B C 1
ATOM 1726 O O . GLY B 1 95 ? 14.414 10.555 5.176 1 97.69 95 GLY B O 1
ATOM 1727 N N . LEU B 1 96 ? 14.352 10.445 2.957 1 96.38 96 LEU B N 1
ATOM 1728 C CA . LEU B 1 96 ? 14.266 11.891 2.797 1 96.38 96 LEU B CA 1
ATOM 1729 C C . LEU B 1 96 ? 12.961 12.422 3.393 1 96.38 96 LEU B C 1
ATOM 1731 O O . LEU B 1 96 ? 12.961 13.469 4.043 1 96.38 96 LEU B O 1
ATOM 1735 N N . GLN B 1 97 ? 11.867 11.734 3.139 1 96.25 97 GLN B N 1
ATOM 1736 C CA . GLN B 1 97 ? 10.578 12.125 3.709 1 96.25 97 GLN B CA 1
ATOM 1737 C C . GLN B 1 97 ? 10.633 12.141 5.234 1 96.25 97 GLN B C 1
ATOM 1739 O O . GLN B 1 97 ? 10.164 13.094 5.867 1 96.25 97 GLN B O 1
ATOM 1744 N N . SER B 1 98 ? 11.18 11.078 5.773 1 96.06 98 SER B N 1
ATOM 1745 C CA . SER B 1 98 ? 11.281 10.961 7.223 1 96.06 98 SER B CA 1
ATOM 1746 C C . SER B 1 98 ? 12.102 12.109 7.812 1 96.06 98 SER B C 1
ATOM 1748 O O . SER B 1 98 ? 11.734 12.664 8.852 1 96.06 98 SER B O 1
ATOM 1750 N N . GLY B 1 99 ? 13.164 12.43 7.148 1 94.75 99 GLY B N 1
ATOM 1751 C CA . GLY B 1 99 ? 13.969 13.562 7.582 1 94.75 99 GLY B CA 1
ATOM 1752 C C . GLY B 1 99 ? 13.219 14.875 7.543 1 94.75 99 GLY B C 1
ATOM 1753 O O . GLY B 1 99 ? 13.32 15.68 8.469 1 94.75 99 GLY B O 1
ATOM 1754 N N . GLN B 1 100 ? 12.516 15.094 6.504 1 94.06 100 GLN B N 1
ATOM 1755 C CA . GLN B 1 100 ? 11.758 16.328 6.359 1 94.06 100 GLN B CA 1
ATOM 1756 C C . GLN B 1 100 ? 10.641 16.406 7.402 1 94.06 100 GLN B C 1
ATOM 1758 O O . GLN B 1 100 ? 10.367 17.484 7.938 1 94.06 100 GLN B O 1
ATOM 1763 N N . ILE B 1 101 ? 10 15.32 7.656 1 94.25 101 ILE B N 1
ATOM 1764 C CA . ILE B 1 101 ? 8.914 15.312 8.633 1 94.25 101 ILE B CA 1
ATOM 1765 C C . ILE B 1 101 ? 9.477 15.562 10.031 1 94.25 101 ILE B C 1
ATOM 1767 O O . ILE B 1 101 ? 8.859 16.266 10.836 1 94.25 101 ILE B O 1
ATOM 1771 N N . ARG B 1 102 ? 10.617 15.016 10.312 1 93.25 102 ARG B N 1
ATOM 1772 C CA . ARG B 1 102 ? 11.273 15.32 11.578 1 93.25 102 ARG B CA 1
ATOM 1773 C C . ARG B 1 102 ? 11.555 16.812 11.703 1 93.25 102 ARG B C 1
ATOM 1775 O O . ARG B 1 102 ? 11.352 17.406 12.766 1 93.25 102 ARG B O 1
ATOM 1782 N N . ARG B 1 103 ? 11.977 17.406 10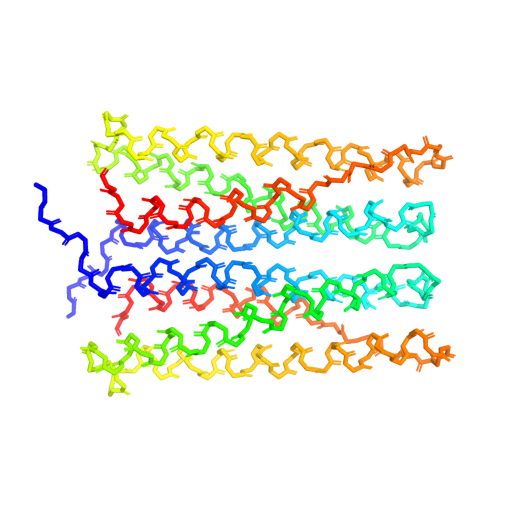.648 1 91.31 103 ARG B N 1
ATOM 1783 C CA . ARG B 1 103 ? 12.266 18.828 10.641 1 91.31 103 ARG B CA 1
ATOM 1784 C C . ARG B 1 103 ? 10.984 19.656 10.797 1 91.31 103 ARG B C 1
ATOM 1786 O O . ARG B 1 103 ? 10.992 20.703 11.43 1 91.31 103 ARG B O 1
ATOM 1793 N N . LEU B 1 104 ? 9.961 19.188 10.164 1 88.75 104 LEU B N 1
ATOM 1794 C CA . LEU B 1 104 ? 8.664 19.859 10.266 1 88.75 104 LEU B CA 1
ATOM 1795 C C . LEU B 1 104 ? 8.188 19.875 11.719 1 88.75 104 LEU B C 1
ATOM 1797 O O . LEU B 1 104 ? 7.527 20.828 12.141 1 88.75 104 LEU B O 1
ATOM 1801 N N . THR B 1 105 ? 8.406 18.844 12.414 1 87.25 105 THR B N 1
ATOM 1802 C CA . THR B 1 105 ? 7.996 18.766 13.812 1 87.25 105 THR B CA 1
ATOM 1803 C C . THR B 1 105 ? 8.797 19.75 14.664 1 87.25 105 THR B C 1
ATOM 1805 O O . THR B 1 105 ? 8.32 20.219 15.695 1 87.25 105 THR B O 1
ATOM 1808 N N . ALA B 1 106 ? 10.008 20.156 14.297 1 84.44 106 ALA B N 1
ATOM 1809 C CA . ALA B 1 106 ? 10.883 21.047 15.047 1 84.44 106 ALA B CA 1
ATOM 1810 C C . ALA B 1 106 ? 10.664 22.5 14.633 1 84.44 106 ALA B C 1
ATOM 1812 O O . ALA B 1 106 ? 11.18 23.422 15.273 1 84.44 106 ALA B O 1
ATOM 1813 N N . ALA B 1 107 ? 9.867 22.891 13.766 1 70.75 107 ALA B N 1
ATOM 1814 C CA . ALA B 1 107 ? 9.414 24.25 13.461 1 70.75 107 ALA B CA 1
ATOM 1815 C C . ALA B 1 107 ? 10.258 24.875 12.352 1 70.75 107 ALA B C 1
ATOM 1817 O O . ALA B 1 107 ? 10.289 26.094 12.203 1 70.75 107 ALA B O 1
ATOM 1818 N N . THR B 1 108 ? 10.727 24.172 11.516 1 71.12 108 THR B N 1
ATOM 1819 C CA . THR B 1 108 ? 11.594 24.766 10.5 1 71.12 108 THR B CA 1
ATOM 1820 C C . THR B 1 108 ? 10.852 24.891 9.172 1 71.12 108 THR B C 1
ATOM 1822 O O . THR B 1 108 ? 9.789 24.297 8.984 1 71.12 108 THR B O 1
ATOM 1825 N N . ASP B 1 109 ? 11.25 25.906 8.367 1 73.06 109 ASP B N 1
ATOM 1826 C CA . ASP B 1 109 ? 10.727 26.078 7.016 1 73.06 109 ASP B CA 1
ATOM 1827 C C . ASP B 1 109 ? 11.195 24.953 6.098 1 73.06 109 ASP B C 1
ATOM 1829 O O . ASP B 1 109 ? 12.391 24.828 5.82 1 73.06 109 ASP B O 1
ATOM 1833 N N . VAL B 1 110 ? 10.391 24 5.902 1 73.44 110 VAL B N 1
ATOM 1834 C CA . VAL B 1 110 ? 10.75 22.875 5.059 1 73.44 110 VAL B CA 1
ATOM 1835 C C . VAL B 1 110 ? 10.102 23.031 3.684 1 73.44 110 VAL B C 1
ATOM 1837 O O . VAL B 1 110 ? 8.953 23.469 3.576 1 73.44 110 VAL B O 1
ATOM 1840 N N . LYS B 1 111 ? 11.039 22.969 2.639 1 78.88 111 LYS B N 1
ATOM 1841 C CA . LYS B 1 111 ? 10.492 22.828 1.293 1 78.88 111 LYS B CA 1
ATOM 1842 C C . LYS B 1 111 ? 9.969 21.422 1.06 1 78.88 111 LYS B C 1
ATOM 1844 O O . LYS B 1 111 ? 10.734 20.453 1.076 1 78.88 111 LYS B O 1
ATOM 1849 N N . PRO B 1 112 ? 8.711 21.328 0.849 1 75.75 112 PRO B N 1
ATOM 1850 C CA . PRO B 1 112 ? 8.125 19.984 0.815 1 75.75 112 PRO B CA 1
ATOM 1851 C C . PRO B 1 112 ? 8.594 19.172 -0.381 1 75.75 112 PRO B C 1
ATOM 1853 O O . PRO B 1 112 ? 8.68 19.688 -1.496 1 75.75 112 PRO B O 1
ATOM 1856 N N . LEU B 1 113 ? 9.094 18 -0.068 1 77.62 113 LEU B N 1
ATOM 1857 C CA . LEU B 1 113 ? 9.406 17.031 -1.114 1 77.62 113 LEU B CA 1
ATOM 1858 C C . LEU B 1 113 ? 8.133 16.562 -1.808 1 77.62 113 LEU B C 1
ATOM 1860 O O . LEU B 1 113 ? 7.207 16.078 -1.151 1 77.62 113 LEU B O 1
ATOM 1864 N N . ARG B 1 114 ? 8.047 16.812 -3.129 1 82.81 114 ARG B N 1
ATOM 1865 C CA . ARG B 1 114 ? 6.938 16.281 -3.916 1 82.81 114 ARG B CA 1
ATOM 1866 C C . ARG B 1 114 ? 7.246 14.891 -4.441 1 82.81 114 ARG B C 1
ATOM 1868 O O . ARG B 1 114 ? 7.648 14.727 -5.598 1 82.81 114 ARG B O 1
ATOM 1875 N N . ALA B 1 115 ? 6.906 13.984 -3.605 1 87.44 115 ALA B N 1
ATOM 1876 C CA . ALA B 1 115 ? 7.383 12.625 -3.854 1 87.44 115 ALA B CA 1
ATOM 1877 C C . ALA B 1 115 ? 6.32 11.789 -4.566 1 87.44 115 ALA B C 1
ATOM 1879 O O . ALA B 1 115 ? 6.625 10.742 -5.137 1 87.44 115 ALA B O 1
ATOM 1880 N N . ALA B 1 116 ? 5.082 12.273 -4.633 1 85.75 116 ALA B N 1
ATOM 1881 C CA . ALA B 1 116 ? 3.998 11.5 -5.223 1 85.75 116 ALA B CA 1
ATOM 1882 C C . ALA B 1 116 ? 4.301 11.148 -6.68 1 85.75 116 ALA B C 1
ATOM 1884 O O . ALA B 1 116 ? 4.008 10.039 -7.133 1 85.75 116 ALA B O 1
ATOM 1885 N N . ALA B 1 117 ? 4.898 12.055 -7.328 1 88.25 117 ALA B N 1
ATOM 1886 C CA . ALA B 1 117 ? 5.195 11.883 -8.75 1 88.25 117 ALA B CA 1
ATOM 1887 C C . ALA B 1 117 ? 6.234 10.789 -8.961 1 88.25 117 ALA B C 1
ATOM 1889 O O . ALA B 1 117 ? 6.324 10.211 -10.047 1 88.25 117 ALA B O 1
ATOM 1890 N N . LEU B 1 118 ? 6.973 10.547 -7.961 1 94.06 118 LEU B N 1
ATOM 1891 C CA . LEU B 1 118 ? 7.969 9.477 -8.039 1 94.06 118 LEU B CA 1
ATOM 1892 C C . LEU B 1 118 ? 7.418 8.18 -7.457 1 94.06 118 LEU B C 1
ATOM 1894 O O . LEU B 1 118 ? 7.703 7.094 -7.969 1 94.06 118 LEU B O 1
ATOM 1898 N N . VAL B 1 119 ? 6.617 8.328 -6.457 1 97.06 119 VAL B N 1
ATOM 1899 C CA . VAL B 1 119 ? 6.148 7.172 -5.707 1 97.06 119 VAL B CA 1
ATOM 1900 C C . VAL B 1 119 ? 5.156 6.371 -6.551 1 97.06 119 VAL B C 1
ATOM 1902 O O . VAL B 1 119 ? 5.301 5.156 -6.703 1 97.06 119 VAL B O 1
ATOM 1905 N N . ILE B 1 120 ? 4.219 7.031 -7.203 1 97.69 120 ILE B N 1
ATOM 1906 C CA . ILE B 1 120 ? 3.131 6.355 -7.906 1 97.69 120 ILE B CA 1
ATOM 1907 C C . ILE B 1 120 ? 3.695 5.539 -9.07 1 97.69 120 ILE B C 1
ATOM 1909 O O . ILE B 1 120 ? 3.48 4.328 -9.148 1 97.69 120 ILE B O 1
ATOM 1913 N N . PRO B 1 121 ? 4.508 6.156 -9.984 1 98 121 PRO B N 1
ATOM 1914 C CA . PRO B 1 121 ? 5.023 5.348 -11.094 1 98 121 PRO B CA 1
ATOM 1915 C C . PRO B 1 121 ? 5.965 4.238 -10.625 1 98 121 PRO B C 1
ATOM 1917 O O . PRO B 1 121 ? 6.031 3.176 -11.25 1 98 121 PRO B O 1
ATOM 1920 N N . SER B 1 122 ? 6.746 4.461 -9.578 1 98.44 122 SER B N 1
ATOM 1921 C CA . SER B 1 122 ? 7.641 3.436 -9.055 1 98.44 122 SER B CA 1
ATOM 1922 C C . SER B 1 122 ? 6.863 2.225 -8.547 1 98.44 122 SER B C 1
ATOM 1924 O O . SER B 1 122 ? 7.219 1.083 -8.852 1 98.44 122 SER B O 1
ATOM 1926 N N . VAL B 1 123 ? 5.797 2.502 -7.832 1 98.5 123 VAL B N 1
ATOM 1927 C CA . VAL B 1 123 ? 4.965 1.441 -7.273 1 98.5 123 VAL B CA 1
ATOM 1928 C C . VAL B 1 123 ? 4.348 0.62 -8.406 1 98.5 123 VAL B C 1
ATOM 1930 O O . VAL B 1 123 ? 4.367 -0.613 -8.367 1 98.5 123 VAL B O 1
ATOM 1933 N N . ILE B 1 124 ? 3.865 1.282 -9.391 1 98.75 124 ILE B N 1
ATOM 1934 C CA . ILE B 1 124 ? 3.258 0.61 -10.531 1 98.75 124 ILE B CA 1
ATOM 1935 C C . ILE B 1 124 ? 4.305 -0.24 -11.242 1 98.75 124 ILE B C 1
ATOM 1937 O O . ILE B 1 124 ? 4.062 -1.412 -11.547 1 98.75 124 ILE B O 1
ATOM 1941 N N . ALA B 1 125 ? 5.465 0.318 -11.508 1 98.75 125 ALA B N 1
ATOM 1942 C CA . ALA B 1 125 ? 6.539 -0.39 -12.195 1 98.75 125 ALA B CA 1
ATOM 1943 C C . ALA B 1 125 ? 7.004 -1.602 -11.391 1 98.75 125 ALA B C 1
ATOM 1945 O O . ALA B 1 125 ? 7.246 -2.672 -11.953 1 98.75 125 ALA B O 1
ATOM 1946 N N . ILE B 1 126 ? 7.121 -1.444 -10.117 1 98.81 126 ILE B N 1
ATOM 1947 C CA . ILE B 1 126 ? 7.57 -2.529 -9.25 1 98.81 126 ILE B CA 1
ATOM 1948 C C . ILE B 1 126 ? 6.57 -3.682 -9.305 1 98.81 126 ILE B C 1
ATOM 1950 O O . ILE B 1 126 ? 6.961 -4.844 -9.43 1 98.81 126 ILE B O 1
ATOM 1954 N N . ALA B 1 127 ? 5.27 -3.363 -9.211 1 98.75 127 ALA B N 1
ATOM 1955 C CA . ALA B 1 127 ? 4.238 -4.395 -9.289 1 98.75 127 ALA B CA 1
ATOM 1956 C C . ALA B 1 127 ? 4.309 -5.137 -10.625 1 98.75 127 ALA B C 1
ATOM 1958 O O . ALA B 1 127 ? 4.227 -6.367 -10.656 1 98.75 127 ALA B O 1
ATOM 1959 N N . ILE B 1 128 ? 4.492 -4.379 -11.664 1 98.44 128 ILE B N 1
ATOM 1960 C CA . ILE B 1 128 ? 4.543 -4.965 -13 1 98.44 128 ILE B CA 1
ATOM 1961 C C . ILE B 1 128 ? 5.766 -5.875 -13.109 1 98.44 128 ILE B C 1
ATOM 1963 O O . ILE B 1 128 ? 5.652 -7.02 -13.562 1 98.44 128 ILE B O 1
ATOM 1967 N N . LEU B 1 129 ? 6.91 -5.477 -12.688 1 98.25 129 LEU B N 1
ATOM 1968 C CA . LEU B 1 129 ? 8.133 -6.266 -12.758 1 98.25 129 LEU B CA 1
ATOM 1969 C C . LEU B 1 129 ? 8.023 -7.512 -11.891 1 98.25 129 LEU B C 1
ATOM 1971 O O . LEU B 1 129 ? 8.438 -8.602 -12.297 1 98.25 129 LEU B O 1
ATOM 1975 N N . ALA B 1 130 ? 7.465 -7.371 -10.711 1 97.62 130 ALA B N 1
ATOM 1976 C CA . ALA B 1 130 ? 7.391 -8.477 -9.758 1 97.62 130 ALA B CA 1
ATOM 1977 C C . ALA B 1 130 ? 6.453 -9.57 -10.258 1 97.62 130 ALA B C 1
ATOM 1979 O O . ALA B 1 130 ? 6.668 -10.758 -9.984 1 97.62 130 ALA B O 1
ATOM 1980 N N . VAL B 1 131 ? 5.426 -9.18 -10.992 1 97.69 131 VAL B N 1
ATOM 1981 C CA . VAL B 1 131 ? 4.406 -10.148 -11.391 1 97.69 131 VAL B CA 1
ATOM 1982 C C . VAL B 1 131 ? 4.75 -10.734 -12.758 1 97.69 131 VAL B C 1
ATOM 1984 O O . VAL B 1 131 ? 4.703 -11.953 -12.945 1 97.69 131 VAL B O 1
ATOM 1987 N N . LEU B 1 132 ? 5.16 -9.891 -13.703 1 96.56 132 LEU B N 1
ATOM 1988 C CA . LEU B 1 132 ? 5.418 -10.359 -15.062 1 96.56 132 LEU B CA 1
ATOM 1989 C C . LEU B 1 132 ? 6.758 -11.078 -15.141 1 96.56 132 LEU B C 1
ATOM 1991 O O . LEU B 1 132 ? 6.922 -12.008 -15.938 1 96.56 132 LEU B O 1
ATOM 1995 N N . LYS B 1 133 ? 7.715 -10.555 -14.359 1 95.56 133 LYS B N 1
ATOM 1996 C CA . LYS B 1 133 ? 9.07 -11.094 -14.398 1 95.56 133 LYS B CA 1
ATOM 1997 C C . LYS B 1 133 ? 9.539 -11.297 -15.836 1 95.56 133 LYS B C 1
ATOM 1999 O O . LYS B 1 133 ? 9.953 -12.398 -16.203 1 95.56 133 LYS B O 1
ATOM 2004 N N . PRO B 1 134 ? 9.523 -10.18 -16.484 1 92.75 134 PRO B N 1
ATOM 2005 C CA . PRO B 1 134 ? 9.836 -10.328 -17.906 1 92.75 134 PRO B CA 1
ATOM 2006 C C . PRO B 1 134 ? 11.281 -10.758 -18.156 1 92.75 134 PRO B C 1
ATOM 2008 O O . PRO B 1 134 ? 12.156 -10.492 -17.328 1 92.75 134 PRO B O 1
#